Protein 6Q5P (pdb70)

Foldseek 3Di:
DVVVVVVVVVVVVVVVVVVVVVVVVVVVVD/DVVVVVVVVVVVVVVVVVVVVVVVVVVVVD/DVVVVVVVVVVVVVVVVVVVVVVVVVVVVD/DVVVVVVVVVVVVVVVVVVVVVVVVVVVVD/DVVVVVVVVVVVVVVVVVVVVVVVVVVVVD/DVVVVVVVVVVVVVVVVVVVVVVVVVVVVD

Radius of gyration: 16.25 Å; Cα contacts (8 Å, |Δi|>4): 239; chains: 6; bounding box: 36×32×51 Å

Secondary structure (DSSP, 8-state):
-HHHHHHHHHHHHHHHHHHHHHHHHHHHH-/-HHHHHHHHHHHHHHHHHHHHHHHHHHHH-/-HHHHHHHHHHHHHHHHHHHHHHHHHHHH-/-HHHHHHHHHHHHHHHHHHHHHHHHHHHH-/-HHHHHHHHHHHHHHHHHHHHHHHHHHHH-/-HHHHHHHHHHHHHHHHHHHHHHHHHHHH-

Structure (mmCIF, N/CA/C/O backbone):
data_6Q5P
#
_entry.id   6Q5P
#
_cell.length_a   62.763
_cell.length_b   62.763
_cell.length_c   82.616
_cell.angle_alpha   90.00
_cell.angle_beta   90.00
_cell.angle_gamma   120.00
#
_symmetry.space_group_name_H-M   'P 63'
#
loop_
_entity.id
_entity.type
_entity.pdbx_description
1 polymer CC-Hex*-II
2 non-polymer 'PHOSPHATE ION'
3 non-polymer GLYCEROL
4 water water
#
loop_
_atom_site.group_PDB
_atom_site.id
_atom_site.type_symbol
_atom_site.label_atom_id
_atom_site.label_alt_id
_atom_site.label_comp_id
_atom_site.label_asym_id
_atom_site.label_entity_id
_atom_site.label_seq_id
_atom_site.pdbx_PDB_ins_code
_atom_site.Cartn_x
_atom_site.Cartn_y
_atom_site.Cartn_z
_atom_site.occupancy
_atom_site.B_iso_or_equiv
_atom_site.auth_seq_id
_atom_site.auth_comp_id
_atom_site.auth_asym_id
_atom_site.auth_atom_id
_atom_site.pdbx_PDB_model_num
ATOM 1 N N . GLY A 1 2 ? 27.166 -8.790 7.737 1.00 71.97 1 GLY A N 1
ATOM 2 C CA . GLY A 1 2 ? 25.786 -8.763 8.300 1.00 65.07 1 GLY A CA 1
ATOM 3 C C . GLY A 1 2 ? 24.744 -8.716 7.200 1.00 61.61 1 GLY A C 1
ATOM 4 O O . GLY A 1 2 ? 24.912 -9.437 6.180 1.00 53.52 1 GLY A O 1
ATOM 5 N N . GLU A 1 3 ? 23.741 -7.845 7.352 1.00 48.68 2 GLU A N 1
ATOM 6 C CA . GLU A 1 3 ? 22.608 -7.730 6.400 1.00 54.26 2 GLU A CA 1
ATOM 7 C C . GLU A 1 3 ? 23.081 -7.048 5.106 1.00 44.79 2 GLU A C 1
ATOM 8 O O . GLU A 1 3 ? 22.596 -7.434 4.047 1.00 37.92 2 GLU A O 1
ATOM 14 N N . ILE A 1 4 ? 23.986 -6.072 5.176 1.00 39.94 3 ILE A N 1
ATOM 15 C CA . ILE A 1 4 ? 24.515 -5.395 3.961 1.00 40.61 3 ILE A CA 1
ATOM 16 C C . ILE A 1 4 ? 25.320 -6.421 3.153 1.00 33.86 3 ILE A C 1
ATOM 17 O O . ILE A 1 4 ? 25.171 -6.441 1.915 1.00 30.83 3 ILE A O 1
ATOM 22 N N . LYS A 1 5 ? 26.099 -7.272 3.813 1.00 33.59 4 LYS A N 1
ATOM 23 C CA . LYS A 1 5 ? 26.837 -8.359 3.123 1.00 32.43 4 LYS A CA 1
ATOM 24 C C . LYS A 1 5 ? 25.828 -9.287 2.443 1.00 32.12 4 LYS A C 1
ATOM 25 O O . LYS A 1 5 ? 26.048 -9.663 1.258 1.00 27.75 4 LYS A O 1
ATOM 31 N N . ALA A 1 6 ? 24.762 -9.663 3.145 1.00 33.96 5 ALA A N 1
ATOM 32 C CA . ALA A 1 6 ? 23.732 -10.581 2.604 1.00 33.10 5 ALA A CA 1
ATOM 33 C C . ALA A 1 6 ? 23.109 -9.945 1.356 1.00 31.04 5 ALA A C 1
ATOM 34 O O . ALA A 1 6 ? 22.945 -10.643 0.354 1.00 28.37 5 ALA A O 1
ATOM 36 N N . ILE A 1 7 ? 22.813 -8.650 1.403 1.00 29.60 6 ILE A N 1
ATOM 37 C CA . ILE A 1 7 ? 22.218 -7.928 0.250 1.00 28.09 6 ILE A CA 1
ATOM 38 C C . ILE A 1 7 ? 23.235 -7.917 -0.896 1.00 26.11 6 ILE A C 1
ATOM 39 O O . ILE A 1 7 ? 22.843 -8.180 -2.038 1.00 22.93 6 ILE A O 1
ATOM 44 N N . ALA A 1 8 ? 24.500 -7.625 -0.625 1.00 25.22 7 ALA A N 1
ATOM 45 C CA . ALA A 1 8 ? 25.562 -7.618 -1.652 1.00 23.36 7 ALA A CA 1
ATOM 46 C C . ALA A 1 8 ? 25.6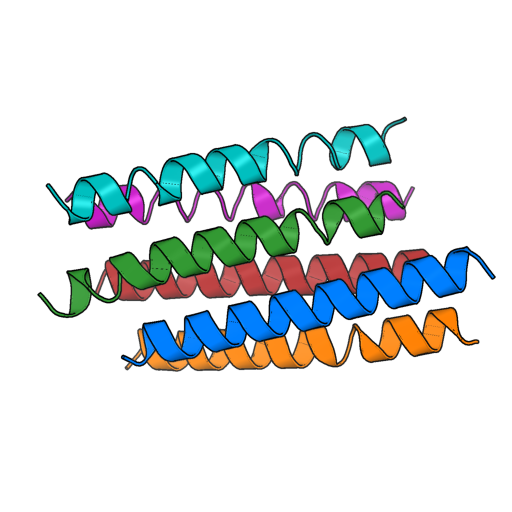34 -8.992 -2.326 1.00 22.07 7 ALA A C 1
ATOM 47 O O . ALA A 1 8 ? 25.742 -9.038 -3.566 1.00 21.62 7 ALA A O 1
ATOM 49 N N . GLN A 1 9 ? 25.554 -10.073 -1.548 1.00 23.06 8 GLN A N 1
ATOM 50 C CA . GLN A 1 9 ? 25.583 -11.453 -2.100 1.00 23.11 8 GLN A CA 1
ATOM 51 C C . GLN A 1 9 ? 24.370 -11.666 -3.017 1.00 23.45 8 GLN A C 1
ATOM 52 O O . GLN A 1 9 ? 24.534 -12.323 -4.061 1.00 21.61 8 GLN A O 1
ATOM 58 N N . GLU A 1 10 ? 23.200 -11.138 -2.647 1.00 23.50 9 GLU A N 1
ATOM 59 C CA . GLU A 1 10 ? 21.974 -11.296 -3.468 1.00 25.97 9 GLU A CA 1
ATOM 60 C C . GLU A 1 10 ? 22.145 -10.502 -4.765 1.00 21.37 9 GLU A C 1
ATOM 61 O O . GLU A 1 10 ? 21.717 -10.983 -5.824 1.00 20.25 9 GLU A O 1
ATOM 67 N N . ILE A 1 11 ? 22.751 -9.315 -4.696 1.00 20.27 10 ILE A N 1
ATOM 68 C CA . ILE A 1 11 ? 22.971 -8.507 -5.927 1.00 19.24 10 ILE A CA 1
ATOM 69 C C . ILE A 1 11 ? 23.954 -9.255 -6.834 1.00 18.99 10 ILE A C 1
ATOM 70 O O . ILE A 1 11 ? 23.741 -9.264 -8.058 1.00 17.84 10 ILE A O 1
ATOM 75 N N . LYS A 1 12 ? 24.980 -9.884 -6.257 1.00 19.54 11 LYS A N 1
ATOM 76 C CA . LYS A 1 12 ? 25.939 -10.696 -7.052 1.00 18.88 11 LYS A CA 1
ATOM 77 C C . LYS A 1 12 ? 25.182 -11.839 -7.732 1.00 18.55 11 LYS A C 1
ATOM 78 O O . LYS A 1 12 ? 25.411 -12.082 -8.923 1.00 17.45 11 LYS A O 1
ATOM 84 N N . ALA A 1 13 ? 24.295 -12.526 -7.017 1.00 19.24 12 ALA A N 1
ATOM 85 C CA . ALA A 1 13 ? 23.497 -13.627 -7.600 1.00 18.48 12 ALA A CA 1
ATOM 86 C C . ALA A 1 13 ? 22.675 -13.091 -8.766 1.00 18.53 12 ALA A C 1
ATOM 87 O O . ALA A 1 13 ? 22.633 -13.743 -9.800 1.00 18.65 12 ALA A O 1
ATOM 89 N N . ILE A 1 14 ? 22.047 -11.941 -8.618 1.00 16.79 13 ILE A N 1
ATOM 90 C CA . ILE A 1 14 ? 21.245 -11.335 -9.721 1.00 15.90 13 ILE A CA 1
ATOM 91 C C . ILE A 1 14 ? 22.179 -11.020 -10.901 1.00 15.99 13 ILE A C 1
ATOM 92 O O . ILE A 1 14 ? 21.826 -11.306 -12.043 1.00 16.02 13 ILE A O 1
ATOM 97 N N . ALA A 1 15 ? 23.356 -10.451 -10.655 1.00 15.34 14 ALA A N 1
ATOM 98 C CA . ALA A 1 15 ? 24.317 -10.182 -11.752 1.00 15.26 14 ALA A CA 1
ATOM 99 C C . ALA A 1 15 ? 24.644 -11.483 -12.505 1.00 13.46 14 ALA A C 1
ATOM 100 O O . ALA A 1 15 ? 24.710 -11.490 -13.745 1.00 14.23 14 ALA A O 1
ATOM 102 N N . LYS A 1 16 ? 24.887 -12.584 -11.776 1.00 14.99 15 LYS A N 1
ATOM 103 C CA . LYS A 1 16 ? 25.186 -13.884 -12.424 1.00 14.33 15 LYS A CA 1
ATOM 104 C C . LYS A 1 16 ? 23.993 -14.340 -13.277 1.00 15.84 15 LYS A C 1
ATOM 105 O O . LYS A 1 16 ? 24.197 -14.926 -14.344 1.00 15.42 15 LYS A O 1
ATOM 111 N N . GLU A 1 17 ? 22.775 -14.106 -12.795 1.00 15.80 16 GLU A N 1
ATOM 112 C CA . GLU A 1 17 ? 21.552 -14.509 -13.535 1.00 14.97 16 GLU A CA 1
ATOM 113 C C . GLU A 1 17 ? 21.447 -13.683 -14.817 1.00 14.63 16 GLU A C 1
ATOM 114 O O . GLU A 1 17 ? 21.079 -14.250 -15.866 1.00 15.94 16 GLU A O 1
ATOM 120 N N . ILE A 1 18 ? 21.796 -12.390 -14.742 1.00 14.28 17 ILE A N 1
ATOM 121 C CA . ILE A 1 18 ? 21.761 -11.529 -15.954 1.00 14.45 17 ILE A CA 1
ATOM 122 C C . ILE A 1 18 ? 22.803 -12.051 -16.934 1.00 12.66 17 ILE A C 1
ATOM 123 O O . ILE A 1 18 ? 22.543 -12.089 -18.117 1.00 14.07 17 ILE A O 1
ATOM 128 N N . LYS A 1 19 ? 23.999 -12.417 -16.458 1.00 12.77 18 LYS A N 1
ATOM 129 C CA . LYS A 1 19 ? 2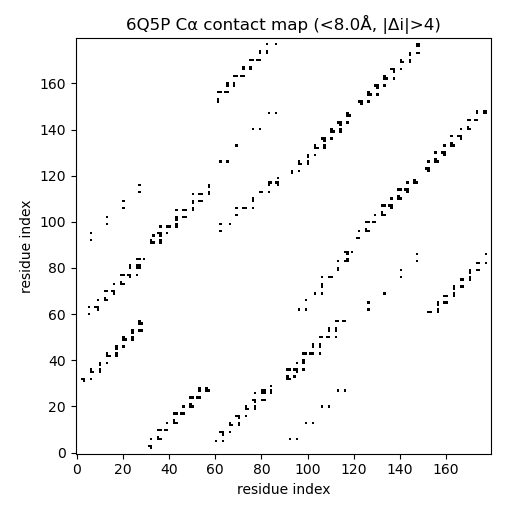5.043 -12.984 -17.327 1.00 13.94 18 LYS A CA 1
ATOM 130 C C . LYS A 1 19 ? 24.503 -14.232 -18.022 1.00 12.68 18 LYS A C 1
ATOM 131 O O . LYS A 1 19 ? 24.752 -14.385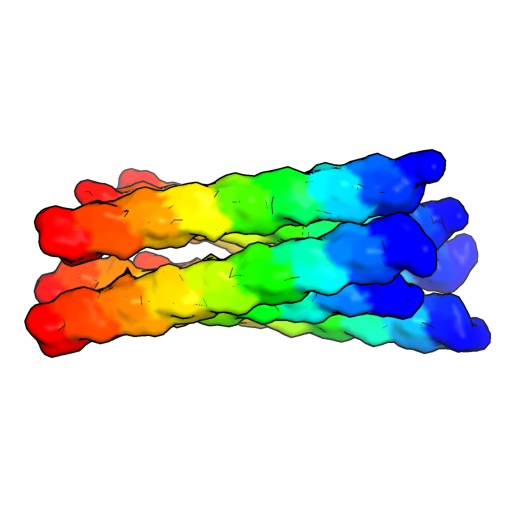 -19.237 1.00 13.51 18 LYS A O 1
ATOM 137 N N . ALA A 1 20 ? 23.830 -15.122 -17.298 1.00 12.91 19 ALA A N 1
ATOM 138 C CA . ALA A 1 20 ? 23.296 -16.351 -17.918 1.00 13.87 19 ALA A CA 1
ATOM 139 C C . ALA A 1 20 ? 22.296 -15.982 -19.030 1.00 13.71 19 ALA A C 1
ATOM 140 O O . ALA A 1 20 ? 22.308 -16.584 -20.115 1.00 14.34 19 ALA A O 1
ATOM 142 N N . ILE A 1 21 ? 21.441 -15.001 -18.767 1.00 12.69 20 ILE A N 1
ATOM 143 C CA . ILE A 1 21 ? 20.470 -14.538 -19.783 1.00 13.08 20 ILE A CA 1
ATOM 144 C C . ILE A 1 21 ? 21.220 -13.964 -20.996 1.00 12.64 20 ILE A C 1
ATOM 145 O O . ILE A 1 21 ? 20.867 -14.256 -22.143 1.00 12.60 20 ILE A O 1
ATOM 150 N N . ALA A 1 22 ? 22.235 -13.137 -20.770 1.00 13.71 21 ALA A N 1
ATOM 151 C CA . ALA A 1 22 ? 23.043 -12.553 -21.865 1.00 12.89 21 ALA A CA 1
ATOM 152 C C . ALA A 1 22 ? 23.654 -13.665 -22.714 1.00 11.67 21 ALA A C 1
ATOM 153 O O . ALA A 1 22 ? 23.680 -13.582 -23.944 1.00 13.64 21 ALA A O 1
ATOM 155 N N . TRP A 1 23 ? 24.137 -14.716 -22.069 1.00 13.64 22 TRP A N 1
ATOM 156 C CA . TRP A 1 23 ? 24.727 -15.873 -22.784 1.00 13.39 22 TRP A CA 1
ATOM 157 C C . TRP A 1 23 ? 23.660 -16.563 -23.631 1.00 12.34 22 TRP A C 1
ATOM 158 O O . TRP A 1 23 ? 23.931 -16.921 -24.792 1.00 14.05 22 TRP A O 1
ATOM 169 N N . GLU A 1 24 ? 22.456 -16.711 -23.104 1.00 12.30 23 GLU A N 1
ATOM 170 C CA . GLU A 1 24 ? 21.311 -17.269 -23.890 1.00 13.98 23 GLU A CA 1
ATOM 171 C C . GLU A 1 24 ? 21.054 -16.380 -25.118 1.00 12.47 23 GLU A C 1
ATOM 172 O O . GLU A 1 24 ? 20.846 -16.907 -26.203 1.00 13.48 23 GLU A O 1
ATOM 178 N N . ILE A 1 25 ? 21.057 -15.052 -24.930 1.00 13.96 24 ILE A N 1
ATOM 179 C CA . ILE A 1 25 ? 20.800 -14.123 -26.051 1.00 13.75 24 ILE A CA 1
ATOM 180 C C . ILE A 1 25 ? 21.872 -14.308 -27.129 1.00 13.84 24 ILE A C 1
ATOM 181 O O . ILE A 1 25 ? 21.548 -14.369 -28.296 1.00 14.74 24 ILE A O 1
ATOM 186 N N . LYS A 1 26 ? 23.145 -14.450 -26.726 1.00 12.22 25 LYS A N 1
ATOM 187 C CA . LYS A 1 26 ? 24.244 -14.668 -27.685 1.00 14.43 25 LYS A CA 1
ATOM 188 C C . LYS A 1 26 ? 23.984 -15.949 -28.502 1.00 13.25 25 LYS A C 1
ATOM 189 O O . LYS A 1 26 ? 24.144 -15.936 -29.739 1.00 15.29 25 LYS A O 1
ATOM 195 N N . ALA A 1 27 ? 23.590 -17.025 -27.821 1.00 13.65 26 ALA A N 1
ATOM 196 C CA . ALA A 1 27 ? 23.340 -18.311 -28.487 1.00 14.12 26 ALA A CA 1
ATOM 197 C C . ALA A 1 27 ? 22.176 -18.156 -29.463 1.00 14.90 26 ALA A C 1
ATOM 198 O O . ALA A 1 27 ? 22.245 -18.687 -30.597 1.00 17.03 26 ALA A O 1
ATOM 200 N N . ILE A 1 28 ? 21.128 -17.443 -29.063 1.00 14.79 27 ILE A N 1
ATOM 201 C CA . ILE A 1 28 ? 19.940 -17.219 -29.930 1.00 17.24 27 ILE A CA 1
ATOM 202 C C . ILE A 1 28 ? 20.387 -16.422 -31.145 1.00 16.59 27 ILE A C 1
ATOM 203 O O . ILE A 1 28 ? 20.000 -16.796 -32.259 1.00 18.97 27 ILE A O 1
ATOM 208 N N . ALA A 1 29 ? 21.166 -15.367 -30.957 1.00 16.67 28 ALA A N 1
ATOM 209 C CA . ALA A 1 29 ? 21.625 -14.477 -32.047 1.00 19.10 28 ALA A CA 1
ATOM 210 C C . ALA A 1 29 ? 22.426 -15.302 -33.057 1.00 19.68 28 ALA A C 1
ATOM 211 O O . ALA A 1 29 ? 22.316 -15.046 -34.274 1.00 23.93 28 ALA A O 1
ATOM 213 N N . GLN A 1 30 ? 23.217 -16.265 -32.576 1.00 19.29 29 GLN A N 1
ATOM 214 C CA . GLN A 1 30 ? 24.137 -17.075 -33.418 1.00 23.90 29 GLN A CA 1
ATOM 215 C C . GLN A 1 30 ? 23.336 -18.103 -34.215 1.00 26.71 29 GLN A C 1
ATOM 216 O O . GLN A 1 30 ? 23.781 -18.443 -35.303 1.00 29.19 29 GLN A O 1
ATOM 222 N N . GLY A 1 31 ? 22.223 -18.606 -33.668 1.00 29.28 30 GLY A N 1
ATOM 223 C CA . GLY A 1 31 ? 21.341 -19.593 -34.330 1.00 34.20 30 GLY A CA 1
ATOM 224 C C . GLY A 1 31 ? 20.451 -18.936 -35.388 1.00 43.20 30 GLY A C 1
ATOM 225 O O . GLY A 1 31 ? 19.932 -19.578 -36.290 1.00 40.43 30 GLY A O 1
ATOM 227 N N . GLY B 1 2 ? 37.308 -4.109 2.315 1.00 52.39 1 GLY B N 1
ATOM 228 C CA . GLY B 1 2 ? 36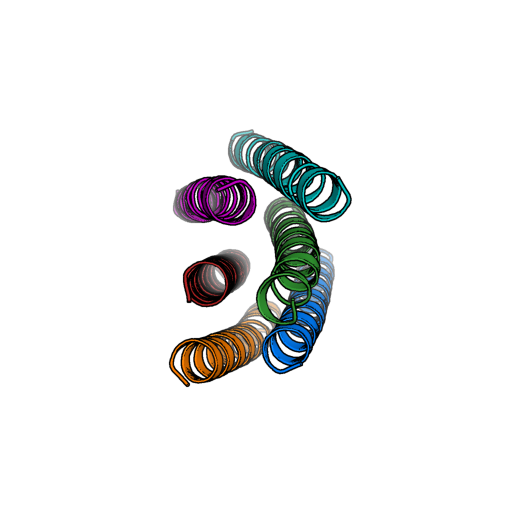.715 -5.277 3.006 1.00 49.67 1 GLY B CA 1
ATOM 229 C C . GLY B 1 2 ? 35.818 -6.095 2.084 1.00 46.60 1 GLY B C 1
ATOM 230 O O . GLY B 1 2 ? 36.054 -6.100 0.858 1.00 39.39 1 GLY B O 1
ATOM 231 N N . GLU B 1 3 ? 34.854 -6.796 2.669 1.00 40.95 2 GLU B N 1
ATOM 232 C CA . GLU B 1 3 ? 34.113 -7.898 1.997 1.00 45.46 2 GLU B CA 1
ATOM 233 C C . GLU B 1 3 ? 33.107 -7.321 0.993 1.00 37.96 2 GLU B C 1
ATOM 234 O O . GLU B 1 3 ? 32.924 -7.935 -0.063 1.00 37.00 2 GLU B O 1
ATOM 240 N N . ILE B 1 4 ? 32.475 -6.190 1.290 1.00 34.91 3 ILE B N 1
ATOM 241 C CA . ILE B 1 4 ? 31.487 -5.581 0.349 1.00 37.28 3 ILE B CA 1
ATOM 242 C C . ILE B 1 4 ? 32.263 -5.082 -0.881 1.00 36.18 3 ILE B C 1
ATOM 243 O O . ILE B 1 4 ? 31.790 -5.265 -2.021 1.00 31.04 3 ILE B O 1
ATOM 248 N N . LYS B 1 5 ? 33.444 -4.505 -0.683 1.00 35.59 4 LYS B N 1
ATOM 249 C CA . LYS B 1 5 ? 34.314 -4.090 -1.816 1.00 34.55 4 LYS B CA 1
ATOM 250 C C . LYS B 1 5 ? 34.694 -5.329 -2.635 1.00 31.32 4 LYS B C 1
ATOM 251 O O . LYS B 1 5 ? 34.660 -5.268 -3.887 1.00 29.42 4 LYS B O 1
ATOM 257 N N . ALA B 1 6 ? 35.062 -6.423 -1.983 1.00 28.70 5 ALA B N 1
ATOM 258 C CA . ALA B 1 6 ? 35.451 -7.677 -2.670 1.00 30.18 5 ALA B CA 1
ATOM 259 C C . ALA B 1 6 ? 34.265 -8.174 -3.504 1.00 26.32 5 ALA B C 1
ATOM 260 O O . ALA B 1 6 ? 34.465 -8.596 -4.641 1.00 25.17 5 ALA B O 1
ATOM 262 N N . ILE B 1 7 ? 33.054 -8.110 -2.972 1.00 28.54 6 ILE B N 1
ATOM 263 C CA . ILE B 1 7 ? 31.844 -8.531 -3.731 1.00 25.85 6 ILE B CA 1
ATOM 264 C C . ILE B 1 7 ? 31.635 -7.589 -4.911 1.00 24.30 6 ILE B C 1
ATOM 265 O O . ILE B 1 7 ? 31.344 -8.066 -6.030 1.00 22.10 6 ILE B O 1
ATOM 270 N N . ALA B 1 8 ? 31.786 -6.281 -4.718 1.00 24.21 7 ALA B N 1
ATOM 271 C CA . ALA B 1 8 ? 31.674 -5.294 -5.821 1.00 24.82 7 ALA B CA 1
ATOM 272 C C . ALA B 1 8 ? 32.695 -5.643 -6.912 1.00 21.56 7 ALA B C 1
ATOM 273 O O . ALA B 1 8 ? 32.353 -5.557 -8.075 1.00 22.66 7 ALA B O 1
ATOM 275 N N . GLN B 1 9 ? 33.910 -6.033 -6.563 1.00 22.41 8 GLN B N 1
ATOM 276 C CA . GLN B 1 9 ? 34.949 -6.414 -7.547 1.00 21.98 8 GLN B CA 1
ATOM 277 C C . GLN B 1 9 ? 34.527 -7.684 -8.298 1.00 20.77 8 GLN B C 1
ATOM 278 O O . GLN B 1 9 ? 34.790 -7.773 -9.523 1.00 20.82 8 GLN B O 1
ATOM 284 N N . GLU B 1 10 ? 33.857 -8.618 -7.627 1.00 21.78 9 GLU B N 1
ATOM 285 C CA . GLU B 1 10 ? 33.351 -9.840 -8.322 1.00 20.56 9 GLU B CA 1
ATOM 286 C C . GLU B 1 10 ? 32.259 -9.420 -9.330 1.00 18.47 9 GLU B C 1
ATOM 287 O O . GLU B 1 10 ? 32.218 -9.954 -10.474 1.00 18.56 9 GLU B O 1
ATOM 293 N N . ILE B 1 11 ? 31.397 -8.488 -8.921 1.00 20.03 10 ILE B N 1
ATOM 294 C CA . ILE B 1 11 ? 30.328 -8.003 -9.831 1.00 19.48 10 ILE B CA 1
ATOM 295 C C . ILE B 1 11 ? 30.961 -7.264 -11.015 1.00 19.15 10 ILE B C 1
ATOM 296 O O . ILE B 1 11 ? 30.480 -7.384 -12.104 1.00 18.20 10 ILE B O 1
ATOM 301 N N A LYS B 1 12 ? 32.025 -6.505 -10.800 0.50 20.11 11 LYS B N 1
ATOM 302 N N B LYS B 1 12 ? 32.027 -6.503 -10.799 0.50 19.35 11 LYS B N 1
ATOM 303 C CA A LYS B 1 12 ? 32.779 -5.836 -11.895 0.50 18.76 11 LYS B CA 1
ATOM 304 C CA B LYS B 1 12 ? 32.788 -5.833 -11.892 0.50 17.69 11 LYS B CA 1
ATOM 305 C C A LYS B 1 12 ? 33.287 -6.893 -12.883 0.50 17.37 11 LYS B C 1
ATOM 306 C C B LYS B 1 12 ? 33.289 -6.892 -12.883 0.50 16.79 11 LYS B C 1
ATOM 307 O O A LYS B 1 12 ? 33.128 -6.683 -14.087 0.50 19.33 11 LYS B O 1
ATOM 308 O O B LYS B 1 12 ? 33.133 -6.677 -14.087 0.50 18.51 11 LYS B O 1
ATOM 319 N N . ALA B 1 13 ? 33.862 -7.990 -12.408 1.00 18.06 12 ALA B N 1
ATOM 320 C CA . ALA B 1 13 ? 34.338 -9.062 -13.306 1.00 17.53 12 ALA B CA 1
ATOM 321 C C . ALA B 1 13 ? 33.149 -9.627 -14.113 1.00 16.67 12 ALA B C 1
ATOM 322 O O . ALA B 1 13 ? 33.271 -9.870 -15.331 1.00 16.92 12 ALA B O 1
ATOM 324 N N . ILE B 1 14 ? 32.025 -9.842 -13.459 1.00 16.76 13 ILE B N 1
ATOM 325 C CA . ILE B 1 14 ? 30.802 -10.342 -14.153 1.00 16.54 13 ILE B CA 1
ATOM 326 C C . ILE B 1 14 ? 30.362 -9.309 -15.211 1.00 17.09 13 ILE B C 1
ATOM 327 O O . ILE B 1 14 ? 30.027 -9.682 -16.344 1.00 16.14 13 ILE B O 1
ATOM 332 N N . ALA B 1 15 ? 30.343 -8.018 -14.860 1.00 16.77 14 ALA B N 1
ATOM 333 C CA . ALA B 1 15 ? 29.985 -6.965 -15.826 1.00 17.36 14 ALA B CA 1
ATOM 334 C C . ALA B 1 15 ? 30.919 -7.012 -17.028 1.00 17.00 14 ALA B C 1
ATOM 335 O O . ALA B 1 15 ? 30.461 -6.820 -18.146 1.00 17.83 14 ALA B O 1
ATOM 337 N N . LYS B 1 16 ? 32.218 -7.237 -16.836 1.00 15.91 15 LYS B N 1
ATOM 338 C CA . LYS B 1 16 ? 33.181 -7.341 -17.955 1.00 16.86 15 LYS B CA 1
ATOM 339 C C . LYS B 1 16 ? 32.809 -8.520 -18.848 1.00 16.75 15 LYS B C 1
ATOM 340 O O . LYS B 1 16 ? 32.944 -8.398 -20.061 1.00 17.57 15 LYS B O 1
ATOM 346 N N . GLU B 1 17 ? 32.387 -9.634 -18.271 1.00 16.35 16 GLU B N 1
ATOM 347 C CA . GLU B 1 17 ? 32.002 -10.817 -19.087 1.00 17.32 16 GLU B CA 1
ATOM 348 C C . GLU B 1 17 ? 30.711 -10.499 -19.849 1.00 14.94 16 GLU B C 1
ATOM 349 O O . GLU B 1 17 ? 30.596 -10.917 -21.006 1.00 15.08 16 GLU B O 1
ATOM 355 N N . ILE B 1 18 ? 29.795 -9.754 -19.262 1.00 15.38 17 ILE B N 1
ATOM 356 C CA . ILE B 1 18 ? 28.546 -9.375 -19.984 1.00 16.88 17 ILE B CA 1
ATOM 357 C C . ILE B 1 18 ? 28.919 -8.450 -21.148 1.00 16.67 17 ILE B C 1
ATOM 358 O O . ILE B 1 18 ? 28.389 -8.571 -22.255 1.00 16.60 17 ILE B O 1
ATOM 363 N N . LYS B 1 19 ? 29.854 -7.524 -20.930 1.00 16.34 18 LYS B N 1
ATOM 364 C CA . LYS B 1 19 ? 30.380 -6.672 -22.015 1.00 15.91 18 LYS B CA 1
ATOM 365 C C . LYS B 1 19 ? 30.993 -7.532 -23.119 1.00 14.88 18 LYS B C 1
ATOM 366 O O . LYS B 1 19 ? 30.757 -7.262 -24.281 1.00 16.61 18 LYS B O 1
ATOM 372 N N . ALA B 1 20 ? 31.787 -8.527 -22.771 1.00 17.22 19 ALA B N 1
ATOM 373 C CA . ALA B 1 20 ? 32.419 -9.427 -23.759 1.00 17.20 19 ALA B CA 1
ATOM 374 C C . ALA B 1 20 ? 31.319 -10.141 -24.548 1.00 14.71 19 ALA B C 1
ATOM 375 O O . ALA B 1 20 ? 31.462 -10.269 -25.746 1.00 16.75 19 ALA B O 1
ATOM 377 N N . ILE B 1 21 ? 30.255 -10.584 -23.901 1.00 15.82 20 ILE B N 1
ATOM 378 C CA . ILE B 1 21 ? 29.124 -11.237 -24.610 1.00 16.20 20 ILE B CA 1
ATOM 379 C C . ILE B 1 21 ? 28.491 -10.228 -25.565 1.00 15.73 20 ILE B C 1
ATOM 380 O O . ILE B 1 21 ? 28.216 -10.578 -26.719 1.00 16.91 20 ILE B O 1
ATOM 385 N N . ALA B 1 22 ? 28.261 -8.990 -25.131 1.00 16.86 21 ALA B N 1
ATOM 386 C CA . ALA B 1 22 ? 27.714 -7.945 -26.013 1.00 16.71 21 ALA B CA 1
ATOM 387 C C . ALA B 1 22 ? 28.618 -7.735 -27.237 1.00 17.33 21 ALA B C 1
ATOM 388 O O . ALA B 1 22 ? 28.145 -7.607 -28.327 1.00 18.20 21 ALA B O 1
ATOM 390 N N . TRP B 1 23 ? 29.924 -7.737 -27.040 1.00 17.18 22 TRP B N 1
ATOM 391 C CA . TRP B 1 23 ? 30.912 -7.601 -28.133 1.00 18.83 22 TRP B CA 1
ATOM 392 C C . TRP B 1 23 ? 30.801 -8.797 -29.083 1.00 17.03 22 TRP B C 1
ATOM 393 O O . TRP B 1 23 ? 30.885 -8.619 -30.296 1.00 20.01 22 TRP B O 1
ATOM 404 N N . GLU B 1 24 ? 30.595 -10.005 -28.566 1.00 18.18 23 GLU B N 1
ATOM 405 C CA . GLU B 1 24 ? 30.413 -11.208 -29.424 1.00 19.43 23 GLU B CA 1
ATOM 406 C C . GLU B 1 24 ? 29.123 -11.045 -30.233 1.00 18.31 23 GLU B C 1
ATOM 407 O O . GLU B 1 24 ? 29.101 -11.382 -31.418 1.00 19.71 23 GLU B O 1
ATOM 413 N N . ILE B 1 25 ? 28.059 -10.536 -29.619 1.00 19.19 24 ILE B N 1
ATOM 414 C CA . ILE B 1 25 ? 26.780 -10.346 -30.335 1.00 19.49 24 ILE B CA 1
ATOM 415 C C . ILE B 1 25 ? 26.981 -9.287 -31.422 1.00 18.87 24 ILE B C 1
ATOM 416 O O . ILE B 1 25 ? 26.456 -9.419 -32.505 1.00 20.18 24 ILE B O 1
ATOM 421 N N . LYS B 1 26 ? 27.743 -8.232 -31.161 1.00 20.44 25 LYS B N 1
ATOM 422 C CA . LYS B 1 26 ? 28.079 -7.213 -32.191 1.00 21.00 25 LYS B CA 1
ATOM 423 C C . LYS B 1 26 ? 28.798 -7.883 -33.362 1.00 22.51 25 LYS B C 1
ATOM 424 O O . LYS B 1 26 ? 28.450 -7.599 -34.514 1.00 22.27 25 LYS B O 1
ATOM 430 N N . ALA B 1 27 ? 29.741 -8.773 -33.095 1.00 21.40 26 ALA B N 1
ATOM 431 C CA . ALA B 1 27 ? 30.467 -9.488 -34.172 1.00 24.01 26 ALA B CA 1
ATOM 432 C C . ALA B 1 27 ? 29.473 -10.333 -34.970 1.00 21.98 26 ALA B C 1
ATOM 433 O O . ALA B 1 27 ? 29.551 -10.360 -36.196 1.00 25.19 26 ALA B O 1
ATOM 435 N N . ILE B 1 28 ? 28.544 -11.003 -34.293 1.00 22.65 27 ILE B N 1
ATOM 436 C CA . ILE B 1 28 ? 27.511 -11.836 -34.972 1.00 23.16 27 ILE B CA 1
ATOM 437 C C . ILE B 1 28 ? 26.657 -10.938 -35.868 1.00 26.62 27 ILE B C 1
ATOM 438 O O . ILE B 1 28 ? 26.441 -11.286 -37.039 1.00 29.61 27 ILE B O 1
ATOM 443 N N . ALA B 1 29 ? 26.197 -9.798 -35.346 1.00 24.42 28 ALA B N 1
ATOM 444 C CA . ALA B 1 29 ? 25.340 -8.852 -36.090 1.00 28.75 28 ALA B CA 1
ATOM 445 C C . ALA B 1 29 ? 26.078 -8.351 -37.339 1.00 31.18 28 ALA B C 1
ATOM 446 O O . ALA B 1 29 ? 25.453 -8.176 -38.393 1.00 33.06 28 ALA B O 1
ATOM 448 N N . GLN B 1 30 ? 27.380 -8.126 -37.224 1.00 35.37 29 GLN B N 1
ATOM 449 C CA . GLN B 1 30 ? 28.218 -7.529 -38.301 1.00 36.44 29 GLN B CA 1
ATOM 450 C C . GLN B 1 30 ? 28.494 -8.581 -39.379 1.00 40.21 29 GLN B C 1
ATOM 451 O O . GLN B 1 30 ? 28.643 -8.182 -40.532 1.00 54.77 29 GLN B O 1
ATOM 457 N N . GLY B 1 31 ? 28.564 -9.863 -39.015 1.00 44.03 30 GLY B N 1
ATOM 458 C CA . GLY B 1 31 ? 28.835 -10.975 -39.950 1.00 52.11 30 GLY B CA 1
ATOM 459 C C . GLY B 1 31 ? 27.578 -11.435 -40.663 1.00 54.64 30 GLY B C 1
ATOM 460 O O . GLY B 1 31 ? 27.669 -12.253 -41.578 1.00 59.49 30 GLY B O 1
ATOM 465 N N . GLY C 1 2 ? 19.009 -2.393 -0.534 1.00 26.58 1 GLY C N 1
ATOM 466 C CA . GLY C 1 2 ? 17.739 -3.024 -0.949 1.00 24.94 1 GLY C CA 1
ATOM 467 C C . GLY C 1 2 ? 17.158 -2.423 -2.212 1.00 24.42 1 GLY C C 1
ATOM 468 O O . GLY C 1 2 ? 16.608 -3.195 -3.044 1.00 24.32 1 GLY C O 1
ATOM 469 N N . GLU C 1 3 ? 17.296 -1.117 -2.447 1.00 22.87 2 GLU C N 1
ATOM 470 C CA . GLU C 1 3 ? 16.769 -0.490 -3.691 1.00 24.54 2 GLU C CA 1
ATOM 471 C C . GLU C 1 3 ? 17.722 -0.774 -4.851 1.00 20.87 2 GLU C C 1
ATOM 472 O O . GLU C 1 3 ? 17.251 -0.924 -5.985 1.00 19.74 2 GLU C O 1
ATOM 478 N N . ILE C 1 4 ? 19.019 -0.903 -4.617 1.00 19.42 3 ILE C N 1
ATOM 479 C CA . ILE C 1 4 ? 19.983 -1.318 -5.677 1.00 21.10 3 ILE C CA 1
ATOM 480 C C . ILE C 1 4 ? 19.667 -2.761 -6.075 1.00 18.85 3 ILE C C 1
ATOM 481 O O . ILE C 1 4 ? 19.681 -3.047 -7.300 1.00 18.44 3 ILE C O 1
ATOM 486 N N . LYS C 1 5 ? 19.320 -3.624 -5.121 1.00 20.94 4 LYS C N 1
ATOM 487 C CA . LYS C 1 5 ? 18.880 -5.004 -5.439 1.00 19.64 4 LYS C CA 1
ATOM 488 C C . LYS C 1 5 ? 17.620 -4.937 -6.314 1.00 17.64 4 LYS C C 1
ATOM 489 O O . LYS C 1 5 ? 17.541 -5.668 -7.323 1.00 17.81 4 LYS C O 1
ATOM 495 N N . ALA C 1 6 ? 16.647 -4.102 -5.944 1.00 18.13 5 ALA C N 1
ATOM 496 C CA . ALA C 1 6 ? 15.377 -3.970 -6.683 1.00 18.10 5 ALA C CA 1
ATOM 497 C C . ALA C 1 6 ? 15.685 -3.518 -8.120 1.00 18.72 5 ALA C C 1
ATOM 498 O O . ALA C 1 6 ? 15.105 -4.049 -9.068 1.00 18.69 5 ALA C O 1
ATOM 500 N N . ILE C 1 7 ? 16.601 -2.576 -8.285 1.00 18.13 6 ILE C N 1
ATOM 501 C CA . ILE C 1 7 ? 16.973 -2.071 -9.635 1.00 16.29 6 ILE C CA 1
ATOM 502 C C . ILE C 1 7 ? 17.649 -3.206 -10.408 1.00 15.98 6 ILE C C 1
ATOM 503 O O . ILE C 1 7 ? 17.336 -3.397 -11.607 1.00 15.99 6 ILE C O 1
ATOM 508 N N . ALA C 1 8 ? 18.558 -3.945 -9.791 1.00 16.43 7 ALA C N 1
ATOM 509 C CA . ALA C 1 8 ? 19.219 -5.099 -10.425 1.00 16.33 7 ALA C CA 1
ATOM 510 C C . ALA C 1 8 ? 18.179 -6.103 -10.903 1.00 16.19 7 ALA C C 1
ATOM 511 O O . ALA C 1 8 ? 18.325 -6.633 -12.028 1.00 14.61 7 ALA C O 1
ATOM 513 N N A GLN C 1 9 ? 17.153 -6.372 -10.097 0.50 16.44 8 GLN C N 1
ATOM 514 N N B GLN C 1 9 ? 17.153 -6.371 -10.098 0.50 15.91 8 GLN C N 1
ATOM 515 C CA A GLN C 1 9 ? 16.059 -7.305 -10.480 0.50 17.28 8 GLN C CA 1
ATOM 516 C CA B GLN C 1 9 ? 16.054 -7.299 -10.477 0.50 16.49 8 GLN C CA 1
ATOM 517 C C A GLN C 1 9 ? 15.339 -6.763 -11.723 0.50 16.12 8 GLN C C 1
ATOM 518 C C B GLN C 1 9 ? 15.339 -6.764 -11.721 0.50 15.66 8 GLN C C 1
ATOM 519 O O A GLN C 1 9 ? 14.949 -7.570 -12.576 0.50 15.93 8 GLN C O 1
ATOM 520 O O B GLN C 1 9 ? 14.940 -7.582 -12.572 0.50 15.49 8 GLN C O 1
ATOM 531 N N . GLU C 1 10 ? 15.148 -5.452 -11.833 1.00 15.13 9 GLU C N 1
ATOM 532 C CA . GLU C 1 10 ? 14.474 -4.862 -13.019 1.00 14.95 9 GLU C CA 1
ATOM 533 C C . GLU C 1 10 ? 15.400 -4.962 -14.220 1.00 15.91 9 GLU C C 1
ATOM 534 O O . GLU C 1 10 ? 14.911 -5.200 -15.316 1.00 14.93 9 GLU C O 1
ATOM 540 N N . ILE C 1 11 ? 16.706 -4.831 -14.053 1.00 13.85 10 ILE C N 1
ATOM 541 C CA . ILE C 1 11 ? 17.649 -5.017 -15.197 1.00 14.21 10 ILE C CA 1
ATOM 542 C C . ILE C 1 11 ? 17.580 -6.483 -15.642 1.00 12.74 10 ILE C C 1
ATOM 543 O O . ILE C 1 11 ? 17.580 -6.730 -16.889 1.00 14.15 10 ILE C O 1
ATOM 548 N N . LYS C 1 12 ? 17.496 -7.425 -14.707 1.00 14.44 11 LYS C N 1
ATOM 549 C CA . LYS C 1 12 ? 17.330 -8.859 -15.061 1.00 13.81 11 LYS C CA 1
ATOM 550 C C . LYS C 1 12 ? 16.025 -9.035 -15.867 1.00 14.66 11 LYS C C 1
ATOM 551 O O . LYS C 1 12 ? 16.010 -9.728 -16.897 1.00 13.59 11 LYS C O 1
ATOM 557 N N . ALA C 1 13 ? 14.928 -8.433 -15.404 1.00 13.39 12 ALA C N 1
ATOM 558 C CA . ALA C 1 13 ? 13.623 -8.535 -16.098 1.00 13.73 12 ALA C CA 1
ATOM 559 C C . ALA C 1 13 ? 13.760 -7.985 -17.517 1.00 13.91 12 ALA C C 1
ATOM 560 O O . ALA C 1 13 ? 13.225 -8.598 -18.485 1.00 14.80 12 ALA C O 1
ATOM 562 N N . ILE C 1 14 ? 14.429 -6.855 -17.676 1.00 13.94 13 ILE C N 1
ATOM 563 C CA . ILE C 1 14 ? 14.642 -6.251 -19.017 1.00 13.38 13 ILE C CA 1
ATOM 564 C C . ILE C 1 14 ? 15.474 -7.209 -19.864 1.00 12.75 13 ILE C C 1
ATOM 565 O O . ILE C 1 14 ? 15.127 -7.412 -21.044 1.00 12.93 13 ILE C O 1
ATOM 570 N N . ALA C 1 15 ? 16.544 -7.775 -19.320 1.00 12.86 14 ALA C N 1
ATOM 571 C CA . ALA C 1 15 ? 17.373 -8.746 -20.083 1.00 12.53 14 ALA C CA 1
ATOM 572 C C . ALA C 1 15 ? 16.496 -9.905 -20.556 1.00 12.44 14 ALA C C 1
ATOM 573 O O . ALA C 1 15 ? 16.672 -10.344 -21.711 1.00 13.04 14 ALA C O 1
ATOM 575 N N . LYS C 1 16 ? 15.577 -10.412 -19.733 1.00 13.45 15 LYS C N 1
ATOM 576 C CA . LYS C 1 16 ? 14.690 -11.507 -20.157 1.00 13.69 15 LYS C CA 1
ATOM 577 C C . LYS C 1 16 ? 13.822 -11.062 -21.341 1.00 13.44 15 LYS C C 1
ATOM 578 O O . LYS C 1 16 ? 13.542 -11.863 -22.234 1.00 13.38 15 LYS C O 1
ATOM 584 N N . GLU C 1 17 ? 13.369 -9.809 -21.341 1.00 11.45 16 GLU C N 1
ATOM 585 C CA . GLU C 1 17 ? 12.529 -9.313 -22.456 1.00 13.48 16 GLU C CA 1
ATOM 586 C C . GLU C 1 17 ? 13.385 -9.160 -23.708 1.00 12.91 16 GLU C C 1
ATOM 587 O O . GLU C 1 17 ? 12.901 -9.430 -24.800 1.00 14.22 16 GLU C O 1
ATOM 593 N N . ILE C 1 18 ? 14.642 -8.760 -23.584 1.00 12.48 17 ILE C N 1
ATOM 594 C CA . ILE C 1 18 ? 15.551 -8.675 -24.764 1.00 12.78 17 ILE C CA 1
ATOM 595 C C . ILE C 1 18 ? 15.764 -10.088 -25.291 1.00 12.34 17 ILE C C 1
ATOM 596 O O . ILE C 1 18 ? 15.775 -10.258 -26.517 1.00 13.47 17 ILE C O 1
ATOM 601 N N . LYS C 1 19 ? 15.908 -11.079 -24.444 1.00 12.86 18 LYS C N 1
ATOM 602 C CA . LYS C 1 19 ? 15.986 -12.506 -24.875 1.00 12.96 18 LYS C CA 1
ATOM 603 C C . LYS C 1 19 ? 14.724 -12.873 -25.653 1.00 13.11 18 LYS C C 1
ATOM 604 O O . LYS C 1 19 ? 14.839 -13.502 -26.726 1.00 13.86 18 LYS C O 1
ATOM 610 N N . ALA C 1 20 ? 13.543 -12.525 -25.142 1.00 13.57 19 ALA C N 1
ATOM 611 C CA . ALA C 1 20 ? 12.272 -12.854 -25.835 1.00 14.40 19 ALA C CA 1
ATOM 612 C C . ALA C 1 20 ? 12.280 -12.185 -27.219 1.00 13.86 19 ALA C C 1
ATOM 613 O O . ALA C 1 20 ? 11.874 -12.813 -28.219 1.00 14.63 19 ALA C O 1
ATOM 615 N N . ILE C 1 21 ? 12.729 -10.941 -27.303 1.00 13.21 20 ILE C N 1
ATOM 616 C CA . ILE C 1 21 ? 12.781 -10.206 -28.594 1.00 13.18 20 ILE C CA 1
ATOM 617 C C . ILE C 1 21 ? 13.776 -10.915 -29.521 1.00 13.16 20 ILE C C 1
ATOM 618 O O . ILE C 1 21 ? 13.454 -11.133 -30.693 1.00 14.16 20 ILE C O 1
ATOM 623 N N . ALA C 1 22 ? 14.949 -11.267 -29.015 1.00 13.25 21 ALA C N 1
ATOM 624 C CA . ALA C 1 22 ? 16.007 -11.933 -29.806 1.00 13.49 21 ALA C CA 1
ATOM 625 C C . ALA C 1 22 ? 15.445 -13.221 -30.353 1.00 15.37 21 ALA C C 1
ATOM 626 O O . ALA C 1 22 ? 15.749 -13.511 -31.530 1.00 15.00 21 ALA C O 1
ATOM 628 N N . TRP C 1 23 ? 14.639 -13.980 -29.595 1.00 14.31 22 TRP C N 1
ATOM 629 C CA . TRP C 1 23 ? 14.043 -15.236 -30.097 1.00 15.89 22 TRP C CA 1
ATOM 630 C C . TRP C 1 23 ? 13.212 -14.967 -31.386 1.00 15.63 22 TRP C C 1
ATOM 631 O O . TRP C 1 23 ? 13.381 -15.643 -32.464 1.00 17.55 22 TRP C O 1
ATOM 642 N N . GLU C 1 24 ? 12.387 -13.917 -31.318 1.00 14.94 23 GLU C N 1
ATOM 643 C CA . GLU C 1 24 ? 11.512 -13.563 -32.448 1.00 15.79 23 GLU C CA 1
ATOM 644 C C . GLU C 1 24 ? 12.362 -13.066 -33.616 1.00 17.39 23 GLU C C 1
ATOM 645 O O . GLU C 1 24 ? 12.071 -13.394 -34.766 1.00 18.39 23 GLU C O 1
ATOM 651 N N . ILE C 1 25 ? 13.375 -12.272 -33.330 1.00 16.08 24 ILE C N 1
ATOM 652 C CA . ILE C 1 25 ? 14.243 -11.703 -34.390 1.00 18.19 24 ILE C CA 1
ATOM 653 C C . ILE C 1 25 ? 14.987 -12.834 -35.072 1.00 19.41 24 ILE C C 1
ATOM 654 O O . ILE C 1 25 ? 15.085 -12.788 -36.311 1.00 20.06 24 ILE C O 1
ATOM 659 N N A LYS C 1 26 ? 15.436 -13.844 -34.332 0.50 16.60 25 LYS C N 1
ATOM 660 N N B LYS C 1 26 ? 15.440 -13.837 -34.325 0.50 18.56 25 LYS C N 1
ATOM 661 C CA A LYS C 1 26 ? 16.112 -15.023 -34.926 0.50 18.09 25 LYS C CA 1
ATOM 662 C CA B LYS C 1 26 ? 16.107 -15.032 -34.903 0.50 21.81 25 LYS C CA 1
ATOM 663 C C A LYS C 1 26 ? 15.150 -15.688 -35.909 0.50 18.00 25 LYS C C 1
ATOM 664 C C B LYS C 1 26 ? 15.150 -15.683 -35.906 0.50 20.08 25 LYS C C 1
ATOM 665 O O A LYS C 1 26 ? 15.575 -16.005 -37.050 0.50 20.38 25 LYS C O 1
ATOM 666 O O B LYS C 1 26 ? 15.574 -15.997 -37.052 0.50 24.15 25 LYS C O 1
ATOM 677 N N . ALA C 1 27 ? 13.900 -15.882 -35.503 1.00 18.15 26 ALA C N 1
ATOM 678 C CA . ALA C 1 27 ? 12.908 -16.578 -36.343 1.00 19.54 26 ALA C CA 1
ATOM 679 C C . ALA C 1 27 ? 12.673 -15.748 -37.605 1.00 22.52 26 ALA C C 1
ATOM 680 O O . ALA C 1 27 ? 12.562 -16.310 -38.703 1.00 24.39 26 ALA C O 1
ATOM 682 N N . ILE C 1 28 ? 12.591 -14.432 -37.470 1.00 20.91 27 ILE C N 1
ATOM 683 C CA . ILE C 1 28 ? 12.338 -13.530 -38.628 1.00 23.92 27 ILE C CA 1
ATOM 684 C C . ILE C 1 28 ? 13.534 -13.617 -39.573 1.00 26.78 27 ILE C C 1
ATOM 685 O O . ILE C 1 28 ? 13.312 -13.759 -40.786 1.00 29.38 27 ILE C O 1
ATOM 690 N N . ALA C 1 29 ? 14.752 -13.564 -39.043 1.00 25.32 28 ALA C N 1
ATOM 691 C CA . ALA C 1 29 ? 15.984 -13.641 -39.872 1.00 26.28 28 ALA C CA 1
ATOM 692 C C . ALA C 1 29 ? 16.026 -14.975 -40.622 1.00 29.43 28 ALA C C 1
ATOM 693 O O . ALA C 1 29 ? 16.525 -15.012 -41.757 1.00 36.31 28 ALA C O 1
ATOM 695 N N . GLN C 1 30 ? 15.539 -16.051 -40.013 1.00 28.16 29 GLN C N 1
ATOM 696 C CA . GLN C 1 30 ? 15.592 -17.428 -40.579 1.00 30.76 29 GLN C CA 1
ATOM 697 C C . GLN C 1 30 ? 14.548 -17.566 -41.695 1.00 35.56 29 GLN C C 1
ATOM 698 O O . GLN C 1 30 ? 14.791 -18.361 -42.595 1.00 40.75 29 GLN C O 1
ATOM 704 N N . GLY C 1 31 ? 13.434 -16.841 -41.627 1.00 28.42 30 GLY C N 1
ATOM 705 C CA . GLY C 1 31 ? 12.433 -16.801 -42.718 1.00 34.45 30 GLY C CA 1
ATOM 706 C C . GLY C 1 31 ? 11.043 -16.550 -42.218 1.00 32.27 30 GLY C C 1
ATOM 707 O O . GLY C 1 31 ? 10.787 -16.408 -41.030 1.00 31.33 30 GLY C O 1
ATOM 712 N N . GLY D 1 2 ? 30.019 3.385 0.573 1.00 60.03 1 GLY D N 1
ATOM 713 C CA . GLY D 1 2 ? 31.057 3.397 -0.510 1.00 59.65 1 GLY D CA 1
ATOM 714 C C . GLY D 1 2 ? 31.064 2.107 -1.307 1.00 48.78 1 GLY D C 1
ATOM 715 O O . GLY D 1 2 ? 31.124 2.159 -2.552 1.00 37.42 1 GLY D O 1
ATOM 716 N N . GLU D 1 3 ? 30.903 0.964 -0.647 1.00 48.70 2 GLU D N 1
ATOM 717 C CA . GLU D 1 3 ? 30.885 -0.361 -1.325 1.00 51.98 2 GLU D CA 1
ATOM 718 C C . GLU D 1 3 ? 29.520 -0.563 -1.996 1.00 35.96 2 GLU D C 1
ATOM 719 O O . GLU D 1 3 ? 29.477 -1.163 -3.088 1.00 38.37 2 GLU D O 1
ATOM 725 N N . ILE D 1 4 ? 28.427 -0.049 -1.403 1.00 36.56 3 ILE D N 1
ATOM 726 C CA . ILE D 1 4 ? 27.089 -0.123 -2.061 1.00 35.01 3 ILE D CA 1
ATOM 727 C C . ILE D 1 4 ? 27.129 0.746 -3.319 1.00 28.81 3 ILE D C 1
ATOM 728 O O . ILE D 1 4 ? 26.590 0.329 -4.335 1.00 27.17 3 ILE D O 1
ATOM 733 N N . LYS D 1 5 ? 27.774 1.906 -3.275 1.00 27.04 4 LYS D N 1
ATOM 734 C CA . LYS D 1 5 ? 27.946 2.761 -4.480 1.00 25.58 4 LYS D CA 1
ATOM 735 C C . LYS D 1 5 ? 28.735 1.979 -5.541 1.00 23.78 4 LYS D C 1
ATOM 736 O O . LYS D 1 5 ? 28.344 2.009 -6.716 1.00 23.47 4 LYS D O 1
ATOM 742 N N . ALA D 1 6 ? 29.802 1.295 -5.153 1.00 24.59 5 ALA D N 1
ATOM 743 C CA . ALA D 1 6 ? 30.642 0.522 -6.097 1.00 23.48 5 ALA D CA 1
ATOM 744 C C . ALA D 1 6 ? 29.777 -0.563 -6.762 1.00 22.20 5 ALA D C 1
ATOM 745 O O . ALA D 1 6 ? 29.849 -0.736 -8.023 1.00 24.42 5 ALA D O 1
ATOM 747 N N . ILE D 1 7 ? 28.939 -1.233 -5.971 1.00 23.69 6 ILE D N 1
ATOM 748 C CA . ILE D 1 7 ? 28.010 -2.263 -6.522 1.00 21.83 6 ILE D CA 1
ATOM 749 C C . ILE D 1 7 ? 27.013 -1.606 -7.492 1.00 20.57 6 ILE D C 1
ATOM 750 O O . ILE D 1 7 ? 26.777 -2.136 -8.590 1.00 20.23 6 ILE D O 1
ATOM 755 N N . ALA D 1 8 ? 26.434 -0.467 -7.107 1.00 20.14 7 ALA D N 1
ATOM 756 C CA . ALA D 1 8 ? 25.473 0.274 -7.945 1.00 20.15 7 ALA D CA 1
ATOM 757 C C . ALA D 1 8 ? 26.134 0.636 -9.275 1.00 18.90 7 ALA D C 1
ATOM 758 O O . ALA D 1 8 ? 25.469 0.528 -10.321 1.00 19.75 7 ALA D O 1
ATOM 760 N N . GLN D 1 9 ? 27.406 1.049 -9.262 1.00 20.21 8 GLN D N 1
ATOM 761 C CA . GLN D 1 9 ? 28.134 1.400 -10.504 1.00 19.93 8 GLN D CA 1
ATOM 762 C C . GLN D 1 9 ? 28.242 0.166 -11.405 1.00 18.31 8 GLN D C 1
ATOM 763 O O . GLN D 1 9 ? 28.143 0.315 -12.640 1.00 19.17 8 GLN D O 1
ATOM 769 N N . GLU D 1 10 ? 28.434 -1.020 -10.828 1.00 19.89 9 GLU D N 1
ATOM 770 C CA . GLU D 1 10 ? 28.532 -2.251 -11.642 1.00 18.58 9 GLU D CA 1
ATOM 771 C C . GLU D 1 10 ? 27.162 -2.619 -12.177 1.00 18.76 9 GLU D C 1
ATOM 772 O O . GLU D 1 10 ? 27.084 -3.119 -13.302 1.00 18.86 9 GLU D O 1
ATOM 778 N N . ILE D 1 11 ? 26.099 -2.398 -11.424 1.00 18.22 10 ILE D N 1
ATOM 779 C CA . ILE D 1 11 ? 24.726 -2.625 -11.966 1.00 18.88 10 ILE D CA 1
ATOM 780 C C . ILE D 1 11 ? 24.468 -1.674 -13.150 1.00 16.93 10 ILE D C 1
ATOM 781 O O . ILE D 1 11 ? 23.900 -2.106 -14.172 1.00 18.33 10 ILE D O 1
ATOM 786 N N . LYS D 1 12 ? 24.916 -0.417 -13.033 1.00 17.53 11 LYS D N 1
ATOM 787 C CA . LYS D 1 12 ? 24.805 0.544 -14.156 1.00 18.01 11 LYS D CA 1
ATOM 788 C C . LYS D 1 12 ? 25.579 0.012 -15.371 1.00 16.46 11 LYS D C 1
ATOM 789 O O . LYS D 1 12 ? 25.063 0.066 -16.503 1.00 17.49 11 LYS D O 1
ATOM 795 N N . ALA D 1 13 ? 26.796 -0.477 -15.166 1.00 16.59 12 ALA D N 1
ATOM 796 C CA . ALA D 1 13 ? 27.626 -1.030 -16.261 1.00 16.79 12 ALA D C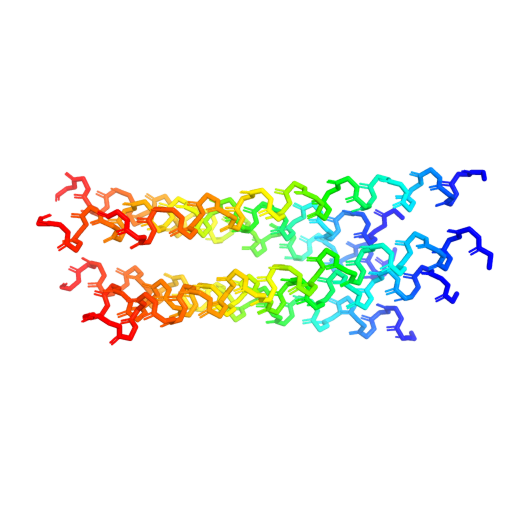A 1
ATOM 797 C C . ALA D 1 13 ? 26.887 -2.202 -16.929 1.00 15.91 12 ALA D C 1
ATOM 798 O O . ALA D 1 13 ? 26.866 -2.285 -18.172 1.00 17.33 12 ALA D O 1
ATOM 800 N N . ILE D 1 14 ? 26.270 -3.070 -16.128 1.00 15.61 13 ILE D N 1
ATOM 801 C CA . ILE D 1 14 ? 25.510 -4.214 -16.685 1.00 13.54 13 ILE D CA 1
ATOM 802 C C . ILE D 1 14 ? 24.312 -3.683 -17.490 1.00 15.43 13 ILE D C 1
ATOM 803 O O . ILE D 1 14 ? 24.056 -4.179 -18.604 1.00 15.67 13 ILE D O 1
ATOM 808 N N . ALA D 1 15 ? 23.594 -2.690 -16.968 1.00 15.05 14 ALA D N 1
ATOM 809 C CA . ALA D 1 15 ? 22.459 -2.108 -17.719 1.00 16.31 14 ALA D CA 1
ATOM 810 C C . ALA D 1 15 ? 22.950 -1.566 -19.074 1.00 14.97 14 ALA D C 1
ATOM 811 O O . ALA D 1 15 ? 22.253 -1.761 -20.109 1.00 15.43 14 ALA D O 1
ATOM 813 N N . LYS D 1 16 ? 24.117 -0.902 -19.119 1.00 15.34 15 LYS D N 1
ATOM 814 C CA . LYS D 1 16 ? 24.662 -0.388 -20.392 1.00 16.15 15 LYS D CA 1
ATOM 815 C C . LYS D 1 16 ? 24.902 -1.551 -21.360 1.00 15.22 15 LYS D C 1
ATOM 816 O O . LYS D 1 16 ? 24.695 -1.380 -22.567 1.00 15.76 15 LYS D O 1
ATOM 822 N N . GLU D 1 17 ? 25.385 -2.687 -20.859 1.00 15.40 16 GLU D N 1
ATOM 823 C CA . GLU D 1 17 ? 25.655 -3.835 -21.751 1.00 15.90 16 GLU D CA 1
ATOM 824 C C . GLU D 1 17 ? 24.354 -4.466 -22.213 1.00 14.96 16 GLU D C 1
ATOM 825 O O . GLU D 1 17 ? 24.298 -4.921 -23.338 1.00 14.65 16 GLU D O 1
ATOM 831 N N . ILE D 1 18 ? 23.302 -4.451 -21.418 1.00 15.70 17 ILE D N 1
ATOM 832 C CA . ILE D 1 18 ? 21.983 -4.966 -21.894 1.00 14.81 17 ILE D CA 1
ATOM 833 C C . ILE D 1 18 ? 21.482 -4.042 -23.016 1.00 14.99 17 ILE D C 1
ATOM 834 O O . ILE D 1 18 ? 20.961 -4.525 -24.051 1.00 15.51 17 ILE D O 1
ATOM 839 N N . LYS D 1 19 ? 21.662 -2.725 -22.850 1.00 13.99 18 LYS D N 1
ATOM 840 C CA . LYS D 1 19 ? 21.342 -1.783 -23.939 1.00 15.72 18 LYS D CA 1
ATOM 841 C C . LYS D 1 19 ? 22.156 -2.113 -25.206 1.00 14.16 18 LYS D C 1
ATOM 842 O O . LYS D 1 19 ? 21.598 -2.117 -26.313 1.00 15.86 18 LYS D O 1
ATOM 848 N N . ALA D 1 20 ? 23.449 -2.356 -25.060 1.00 14.17 19 ALA D N 1
ATOM 849 C CA . ALA D 1 20 ? 24.337 -2.688 -26.200 1.00 15.29 19 ALA D CA 1
ATOM 850 C C . ALA D 1 20 ? 23.834 -3.960 -26.882 1.00 15.13 19 ALA D C 1
ATOM 851 O O . ALA D 1 20 ? 23.806 -4.018 -28.136 1.00 15.72 19 ALA D O 1
ATOM 853 N N . ILE D 1 21 ? 23.417 -4.953 -26.109 1.00 14.76 20 ILE D N 1
ATOM 854 C CA . ILE D 1 21 ? 22.878 -6.215 -26.695 1.00 14.26 20 ILE D CA 1
ATOM 855 C C . ILE D 1 21 ? 21.597 -5.896 -27.467 1.00 14.24 20 ILE D C 1
ATOM 856 O O . ILE D 1 21 ? 21.451 -6.369 -28.611 1.00 14.56 20 ILE D O 1
ATOM 861 N N . ALA D 1 22 ? 20.708 -5.087 -26.895 1.00 14.58 21 ALA D N 1
ATOM 862 C CA . ALA D 1 22 ? 19.437 -4.744 -27.571 1.00 15.67 21 ALA D CA 1
ATOM 863 C C . ALA D 1 22 ? 19.741 -4.047 -28.900 1.00 14.93 21 ALA D C 1
ATOM 864 O O . ALA D 1 22 ? 19.093 -4.331 -29.915 1.00 15.27 21 ALA D O 1
ATOM 866 N N . TRP D 1 23 ? 20.745 -3.168 -28.906 1.00 15.39 22 TRP D N 1
ATOM 867 C CA . TRP D 1 23 ? 21.164 -2.465 -30.136 1.00 16.04 22 TRP D CA 1
ATOM 868 C C . TRP D 1 23 ? 21.604 -3.474 -31.202 1.00 15.06 22 TRP D C 1
ATOM 869 O O . TRP D 1 23 ? 21.289 -3.307 -32.371 1.00 16.75 22 TRP D O 1
ATOM 880 N N . GLU D 1 24 ? 22.355 -4.484 -30.823 1.00 15.79 23 GLU D N 1
ATOM 881 C CA . GLU D 1 24 ? 22.825 -5.495 -31.787 1.00 15.78 23 GLU D CA 1
ATOM 882 C C . GLU D 1 24 ? 21.656 -6.365 -32.254 1.00 16.03 23 GLU D C 1
ATOM 883 O O . GLU D 1 24 ? 21.641 -6.815 -33.410 1.00 17.28 23 GLU D O 1
ATOM 889 N N . ILE D 1 25 ? 20.692 -6.648 -31.393 1.00 15.24 24 ILE D N 1
ATOM 890 C CA . ILE D 1 25 ? 19.477 -7.392 -31.843 1.00 14.39 24 ILE D CA 1
ATOM 891 C C . ILE D 1 25 ? 18.740 -6.553 -32.902 1.00 16.80 24 ILE D C 1
ATOM 892 O O . ILE D 1 25 ? 18.278 -7.092 -33.914 1.00 16.96 24 ILE D O 1
ATOM 897 N N . LYS D 1 26 ? 18.656 -5.247 -32.691 1.00 15.51 25 LYS D N 1
ATOM 898 C CA . LYS D 1 26 ? 18.053 -4.330 -33.692 1.00 15.61 25 LYS D CA 1
ATOM 899 C C . LYS D 1 26 ? 18.840 -4.429 -35.006 1.00 16.53 25 LYS D C 1
ATOM 900 O O . LYS D 1 26 ? 18.242 -4.431 -36.083 1.00 18.57 25 LYS D O 1
ATOM 906 N N . ALA D 1 27 ? 20.155 -4.456 -34.951 1.00 17.90 26 ALA D N 1
ATOM 907 C CA . ALA D 1 27 ? 21.007 -4.557 -36.160 1.00 19.4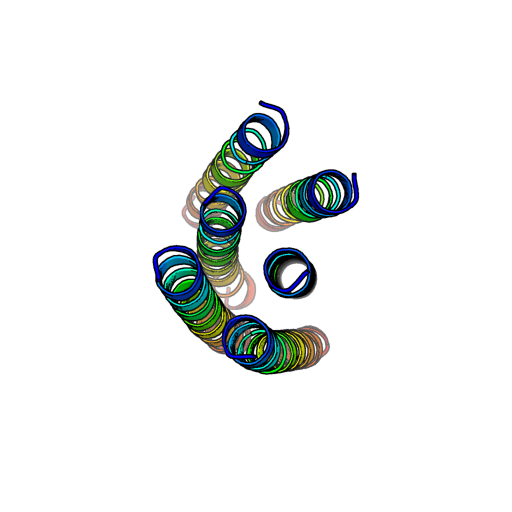7 26 ALA D CA 1
ATOM 908 C C . ALA D 1 27 ? 20.687 -5.869 -36.893 1.00 20.25 26 ALA D C 1
ATOM 909 O O . ALA D 1 27 ? 20.574 -5.855 -38.131 1.00 23.75 26 ALA D O 1
ATOM 911 N N . ILE D 1 28 ? 20.519 -6.960 -36.160 1.00 20.85 27 ILE D N 1
ATOM 912 C CA . ILE D 1 28 ? 20.183 -8.274 -36.781 1.00 20.55 27 ILE D CA 1
ATOM 913 C C . ILE D 1 28 ? 18.802 -8.173 -37.433 1.00 22.54 27 ILE D C 1
ATOM 914 O O . ILE D 1 28 ? 18.656 -8.600 -38.602 1.00 23.39 27 ILE D O 1
ATOM 919 N N . ALA D 1 29 ? 17.829 -7.590 -36.741 1.00 18.43 28 ALA D N 1
ATOM 920 C CA . ALA D 1 29 ? 16.457 -7.410 -37.251 1.00 19.57 28 ALA D CA 1
ATOM 921 C C . ALA D 1 29 ? 16.478 -6.610 -38.567 1.00 21.13 28 ALA D C 1
ATOM 922 O O . ALA D 1 29 ? 15.664 -6.908 -39.457 1.00 25.17 28 ALA D O 1
ATOM 924 N N . GLN D 1 30 ? 17.346 -5.620 -38.664 1.00 23.62 29 GLN D N 1
ATOM 925 C CA . GLN D 1 30 ? 17.408 -4.670 -39.805 1.00 32.66 29 GLN D CA 1
ATOM 926 C C . GLN D 1 30 ? 18.070 -5.359 -40.999 1.00 40.44 29 GLN D C 1
ATOM 927 O O . GLN D 1 30 ? 17.677 -5.044 -42.140 1.00 42.00 29 GLN D O 1
ATOM 933 N N . GLY D 1 31 ? 19.017 -6.276 -40.750 1.00 42.82 30 GLY D N 1
ATOM 934 C CA . GLY D 1 31 ? 19.793 -6.961 -41.800 1.00 53.74 30 GLY D CA 1
ATOM 935 C C . GLY D 1 31 ? 21.133 -7.434 -41.274 1.00 59.07 30 GLY D C 1
ATOM 936 O O . GLY D 1 31 ? 21.881 -8.103 -41.987 1.00 72.48 30 GLY D O 1
ATOM 940 N N . GLY E 1 2 ? 22.304 12.538 -3.602 1.00 42.84 1 GLY E N 1
ATOM 941 C CA . GLY E 1 2 ? 23.749 12.436 -3.843 1.00 37.59 1 GLY E CA 1
ATOM 942 C C . GLY E 1 2 ? 24.064 11.485 -4.994 1.00 34.92 1 GLY E C 1
ATOM 943 O O . GLY E 1 2 ? 23.267 11.407 -5.978 1.00 34.92 1 GLY E O 1
ATOM 944 N N . GLU E 1 3 ? 25.201 10.794 -4.871 1.00 32.57 2 GLU E N 1
ATOM 945 C CA . GLU E 1 3 ? 25.788 9.994 -5.970 1.00 39.07 2 GLU E CA 1
ATOM 946 C C . GLU E 1 3 ? 24.972 8.719 -6.201 1.00 35.88 2 GLU E C 1
ATOM 947 O O . GLU E 1 3 ? 24.863 8.333 -7.372 1.00 31.40 2 GLU E O 1
ATOM 953 N N . ILE E 1 4 ? 24.418 8.080 -5.167 1.00 30.67 3 ILE E N 1
ATOM 954 C CA . ILE E 1 4 ? 23.586 6.853 -5.361 1.00 29.97 3 ILE E CA 1
ATOM 955 C C . ILE E 1 4 ? 22.323 7.238 -6.141 1.00 27.33 3 ILE E C 1
ATOM 956 O O . ILE E 1 4 ? 21.926 6.483 -7.067 1.00 24.44 3 ILE E O 1
ATOM 961 N N . LYS E 1 5 ? 21.719 8.393 -5.809 1.00 23.93 4 LYS E N 1
ATOM 962 C CA . LYS E 1 5 ? 20.540 8.877 -6.563 1.00 25.17 4 LYS E CA 1
ATOM 963 C C . LYS E 1 5 ? 20.946 9.113 -8.016 1.00 23.42 4 LYS E C 1
ATOM 964 O O . LYS E 1 5 ? 20.186 8.683 -8.923 1.00 22.50 4 LYS E O 1
ATOM 970 N N . ALA E 1 6 ? 22.095 9.742 -8.246 1.00 24.39 5 ALA E N 1
ATOM 971 C CA . ALA E 1 6 ? 22.575 10.065 -9.607 1.00 26.04 5 ALA E CA 1
ATOM 972 C C . ALA E 1 6 ? 22.754 8.758 -10.383 1.00 23.90 5 ALA E C 1
ATOM 973 O O . ALA E 1 6 ? 22.322 8.716 -11.539 1.00 22.73 5 ALA E O 1
ATOM 975 N N . ILE E 1 7 ? 23.314 7.724 -9.753 1.00 22.23 6 ILE E N 1
ATOM 976 C CA . ILE E 1 7 ? 23.510 6.410 -10.420 1.00 23.19 6 ILE E CA 1
ATOM 977 C C . ILE E 1 7 ? 22.142 5.814 -10.765 1.00 21.44 6 ILE E C 1
ATOM 978 O O . ILE E 1 7 ? 21.967 5.354 -11.919 1.00 20.81 6 ILE E O 1
ATOM 983 N N . ALA E 1 8 ? 21.197 5.836 -9.820 1.00 20.07 7 ALA E N 1
ATOM 984 C CA . ALA E 1 8 ? 19.847 5.286 -10.054 1.00 21.01 7 ALA E CA 1
ATOM 985 C C . ALA E 1 8 ? 19.204 6.011 -11.251 1.00 21.26 7 ALA E C 1
ATOM 986 O O . ALA E 1 8 ? 18.576 5.335 -12.116 1.00 19.64 7 ALA E O 1
ATOM 988 N N . GLN E 1 9 ? 19.352 7.347 -11.313 1.00 21.36 8 GLN E N 1
ATOM 989 C CA . GLN E 1 9 ? 18.773 8.148 -12.409 1.00 22.50 8 GLN E CA 1
ATOM 990 C C . GLN E 1 9 ? 19.407 7.735 -13.739 1.00 20.88 8 GLN E C 1
ATOM 991 O O . GLN E 1 9 ? 18.686 7.713 -14.756 1.00 20.21 8 GLN E O 1
ATOM 997 N N A GLU E 1 10 ? 20.705 7.435 -13.749 0.50 18.63 9 GLU E N 1
ATOM 998 N N B GLU E 1 10 ? 20.716 7.467 -13.751 0.50 19.79 9 GLU E N 1
ATOM 999 C CA A GLU E 1 10 ? 21.396 7.028 -14.998 0.50 19.69 9 GLU E CA 1
ATOM 1000 C CA B GLU E 1 10 ? 21.449 7.028 -14.976 0.50 21.69 9 GLU E CA 1
ATOM 1001 C C A GLU E 1 10 ? 20.900 5.649 -15.416 0.50 18.28 9 GLU E C 1
ATOM 1002 C C B GLU E 1 10 ? 20.906 5.660 -15.407 0.50 19.26 9 GLU E C 1
ATOM 1003 O O A GLU E 1 10 ? 20.712 5.441 -16.629 0.50 19.66 9 GLU E O 1
ATOM 1004 O O B GLU E 1 10 ? 20.711 5.458 -16.618 0.50 20.28 9 GLU E O 1
ATOM 1015 N N . ILE E 1 11 ? 20.655 4.755 -14.457 1.00 18.08 10 ILE E N 1
ATOM 1016 C CA . ILE E 1 11 ? 20.104 3.417 -14.812 1.00 15.99 10 ILE E CA 1
ATOM 1017 C C . ILE E 1 11 ? 18.702 3.594 -15.409 1.00 17.37 10 ILE E C 1
ATOM 1018 O O . ILE E 1 11 ? 18.369 2.912 -16.402 1.00 16.22 10 ILE E O 1
ATOM 1023 N N A LYS E 1 12 ? 17.892 4.502 -14.843 0.50 17.64 11 LYS E N 1
ATOM 1024 N N B LYS E 1 12 ? 17.896 4.497 -14.850 0.50 17.19 11 LYS E N 1
ATOM 1025 C CA A LYS E 1 12 ? 16.552 4.797 -15.393 0.50 17.30 11 LYS E CA 1
ATOM 1026 C CA B LYS E 1 12 ? 16.560 4.778 -15.403 0.50 16.64 11 LYS E CA 1
ATOM 1027 C C A LYS E 1 12 ? 16.683 5.299 -16.840 0.50 16.22 11 LYS E C 1
ATOM 1028 C C B LYS E 1 12 ? 16.685 5.294 -16.839 0.50 15.87 11 LYS E C 1
ATOM 1029 O O A LYS E 1 12 ? 15.919 4.838 -17.718 0.50 16.68 11 LYS E O 1
ATOM 1030 O O B LYS E 1 12 ? 15.908 4.823 -17.699 0.50 16.38 11 LYS E O 1
ATOM 1041 N N . ALA E 1 13 ? 17.621 6.213 -17.098 1.00 16.55 12 ALA E N 1
ATOM 1042 C CA . ALA E 1 13 ? 17.834 6.761 -18.454 1.00 17.63 12 ALA E CA 1
ATOM 1043 C C . ALA E 1 13 ? 18.210 5.624 -19.409 1.00 16.91 12 ALA E C 1
ATOM 1044 O O . ALA E 1 13 ? 17.676 5.588 -20.529 1.00 17.65 12 ALA E O 1
ATOM 1046 N N . ILE E 1 14 ? 19.066 4.720 -18.977 1.00 16.41 13 ILE E N 1
ATOM 1047 C CA . ILE E 1 14 ? 19.463 3.545 -19.812 1.00 15.40 13 ILE E CA 1
ATOM 1048 C C . ILE E 1 14 ? 18.235 2.681 -20.083 1.00 15.51 13 ILE E C 1
ATOM 1049 O O . ILE E 1 14 ? 18.028 2.253 -21.229 1.00 15.62 13 ILE E O 1
ATOM 1054 N N . ALA E 1 15 ? 17.413 2.411 -19.071 1.00 15.46 14 ALA E N 1
ATOM 1055 C CA . ALA E 1 15 ? 16.198 1.603 -19.279 1.00 15.56 14 ALA E CA 1
ATOM 1056 C C . ALA E 1 15 ? 15.295 2.281 -20.329 1.00 15.76 14 ALA E C 1
ATOM 1057 O O . ALA E 1 15 ? 14.693 1.583 -21.170 1.00 14.85 14 ALA E O 1
ATOM 1059 N N . LYS E 1 16 ? 15.150 3.607 -20.284 1.00 16.93 15 LYS E N 1
ATOM 1060 C CA . LYS E 1 16 ? 14.326 4.308 -21.292 1.00 15.91 15 LYS E CA 1
ATOM 1061 C C . LYS E 1 16 ? 14.918 4.117 -22.695 1.00 15.92 15 LYS E C 1
ATOM 1062 O O . LYS E 1 16 ? 14.147 3.995 -23.685 1.00 17.12 15 LYS E O 1
ATOM 1068 N N A GLU E 1 17 ? 16.247 4.131 -22.812 0.50 15.98 16 GLU E N 1
ATOM 1069 N N B GLU E 1 17 ? 16.245 4.144 -22.810 0.50 15.88 16 GLU E N 1
ATOM 1070 C CA A GLU E 1 17 ? 16.899 3.930 -24.132 0.50 16.27 16 GLU E CA 1
ATOM 1071 C CA B GLU E 1 17 ? 16.925 3.929 -24.113 0.50 16.05 16 GLU E CA 1
ATOM 1072 C C A GLU E 1 17 ? 16.641 2.498 -24.604 0.50 16.40 16 GLU E C 1
ATOM 1073 C C B GLU E 1 17 ? 16.636 2.507 -24.592 0.50 16.14 16 GLU E C 1
ATOM 1074 O O A GLU E 1 17 ? 16.411 2.323 -25.818 0.50 15.99 16 GLU E O 1
ATOM 1075 O O B GLU E 1 17 ? 16.436 2.341 -25.805 0.50 15.60 16 GLU E O 1
ATOM 1086 N N . ILE E 1 18 ? 16.636 1.517 -23.695 1.00 15.06 17 ILE E N 1
ATOM 1087 C CA . ILE E 1 18 ? 16.349 0.116 -24.088 1.00 13.35 17 ILE E CA 1
ATOM 1088 C C . ILE E 1 18 ? 14.905 0.051 -24.587 1.00 15.03 17 ILE E C 1
ATOM 1089 O O . ILE E 1 18 ? 14.658 -0.609 -25.595 1.00 14.22 17 ILE E O 1
ATOM 1094 N N . LYS E 1 19 ? 13.976 0.739 -23.92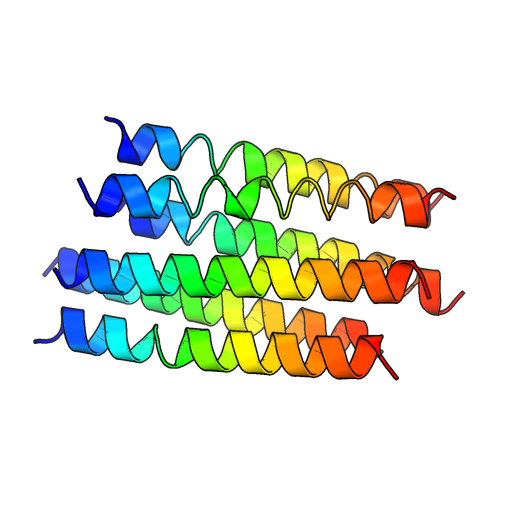4 1.00 14.20 18 LYS E N 1
ATOM 1095 C CA . LYS E 1 19 ? 12.574 0.771 -24.387 1.00 13.86 18 LYS E CA 1
ATOM 1096 C C . LYS E 1 19 ? 12.513 1.342 -25.814 1.00 14.25 18 LYS E C 1
ATOM 1097 O O . LYS E 1 19 ? 11.782 0.772 -26.657 1.00 13.96 18 LYS E O 1
ATOM 1103 N N . ALA E 1 20 ? 13.226 2.442 -26.072 1.00 14.79 19 ALA E N 1
ATOM 1104 C CA . ALA E 1 20 ? 13.204 3.074 -27.410 1.00 14.23 19 ALA E CA 1
ATOM 1105 C C . ALA E 1 20 ? 13.735 2.065 -28.444 1.00 14.82 19 ALA E C 1
ATOM 1106 O O . ALA E 1 20 ? 13.145 1.941 -29.539 1.00 15.48 19 ALA E O 1
ATOM 1108 N N . ILE E 1 21 ? 14.811 1.363 -28.104 1.00 15.14 20 ILE E N 1
ATOM 1109 C CA . ILE E 1 21 ? 15.400 0.351 -29.029 1.00 15.18 20 ILE E CA 1
ATOM 1110 C C . ILE E 1 21 ? 14.369 -0.757 -29.271 1.00 16.17 20 ILE E C 1
ATOM 1111 O O . ILE E 1 21 ? 14.177 -1.147 -30.433 1.00 13.76 20 ILE E O 1
ATOM 1116 N N . ALA E 1 22 ? 13.726 -1.256 -28.220 1.00 14.52 21 ALA E N 1
ATOM 1117 C CA . ALA E 1 22 ? 12.723 -2.340 -28.354 1.00 14.77 21 ALA E CA 1
ATOM 1118 C C . ALA E 1 22 ? 11.594 -1.883 -29.282 1.00 14.88 21 ALA E C 1
ATOM 1119 O O . ALA E 1 22 ? 11.141 -2.647 -30.137 1.00 14.32 21 ALA E O 1
ATOM 1121 N N A TRP E 1 23 ? 11.165 -0.632 -29.142 0.50 13.45 22 TRP E N 1
ATOM 1122 N N B TRP E 1 23 ? 11.133 -0.644 -29.115 0.50 14.22 22 TRP E N 1
ATOM 1123 C CA A TRP E 1 23 ? 10.097 -0.076 -29.999 0.50 13.98 22 TRP E CA 1
ATOM 1124 C CA B TRP E 1 23 ? 10.045 -0.099 -29.957 0.50 15.32 22 TRP E CA 1
ATOM 1125 C C A TRP E 1 23 ? 10.561 -0.034 -31.455 0.50 14.27 22 TRP E C 1
ATOM 1126 C C B TRP E 1 23 ? 10.499 -0.092 -31.419 0.50 14.11 22 TRP E C 1
ATOM 1127 O O A TRP E 1 23 ? 9.767 -0.345 -32.365 0.50 16.43 22 TRP E O 1
ATOM 1128 O O B TRP E 1 23 ? 9.694 -0.488 -32.305 0.50 14.14 22 TRP E O 1
ATOM 1149 N N A GLU E 1 24 ? 11.805 0.358 -31.696 0.50 14.45 23 GLU E N 1
ATOM 1150 N N B GLU E 1 24 ? 11.724 0.347 -31.680 0.50 13.44 23 GLU E N 1
ATOM 1151 C CA A GLU E 1 24 ? 12.358 0.391 -33.075 0.50 15.73 23 GLU E CA 1
ATOM 1152 C CA B GLU E 1 24 ? 12.249 0.384 -33.062 0.50 14.66 23 GLU E CA 1
ATOM 1153 C C A GLU E 1 24 ? 12.400 -1.038 -33.629 0.50 14.50 23 GLU E C 1
ATOM 1154 C C B GLU E 1 24 ? 12.372 -1.042 -33.622 0.50 13.85 23 GLU E C 1
ATOM 1155 O O A GLU E 1 24 ? 12.082 -1.218 -34.823 0.50 16.25 23 GLU E O 1
ATOM 1156 O O B GLU E 1 24 ? 12.085 -1.221 -34.832 0.50 15.57 23 GLU E O 1
ATOM 1167 N N . ILE E 1 25 ? 12.772 -2.019 -32.810 1.00 13.91 24 ILE E N 1
ATOM 1168 C CA . ILE E 1 25 ? 12.828 -3.430 -33.276 1.00 14.57 24 ILE E CA 1
ATOM 1169 C C . ILE E 1 25 ? 11.412 -3.859 -33.664 1.00 15.37 24 ILE E C 1
ATOM 1170 O O . ILE E 1 25 ? 11.247 -4.500 -34.708 1.00 15.02 24 ILE E O 1
ATOM 1175 N N . LYS E 1 26 ? 10.403 -3.494 -32.877 1.00 14.19 25 LYS E N 1
ATOM 1176 C CA . LYS E 1 26 ? 8.994 -3.827 -33.207 1.00 15.11 25 LYS E CA 1
ATOM 1177 C C . LYS E 1 26 ? 8.627 -3.214 -34.570 1.00 15.54 25 LYS E C 1
ATOM 1178 O O . LYS E 1 26 ? 8.017 -3.915 -35.388 1.00 17.02 25 LYS E O 1
ATOM 1184 N N . ALA E 1 27 ? 8.996 -1.966 -34.823 1.00 15.88 26 ALA E N 1
ATOM 1185 C CA . ALA E 1 27 ? 8.690 -1.305 -36.106 1.00 17.38 26 ALA E CA 1
ATOM 1186 C C . ALA E 1 27 ? 9.369 -2.070 -37.251 1.00 17.97 26 ALA E C 1
ATOM 1187 O O . ALA E 1 27 ? 8.736 -2.277 -38.299 1.00 19.65 26 ALA E O 1
ATOM 1189 N N . ILE E 1 28 ? 10.615 -2.480 -37.054 1.00 17.03 27 ILE E N 1
ATOM 1190 C CA . ILE E 1 28 ? 11.371 -3.220 -38.113 1.00 19.53 27 ILE E CA 1
ATOM 1191 C C . ILE E 1 28 ? 10.666 -4.554 -38.360 1.00 22.08 27 ILE E C 1
ATOM 1192 O O . ILE E 1 28 ? 10.443 -4.921 -39.542 1.00 22.48 27 ILE E O 1
ATOM 1197 N N . ALA E 1 29 ? 10.301 -5.272 -37.299 1.00 18.88 28 ALA E N 1
ATOM 1198 C CA . ALA E 1 29 ? 9.631 -6.581 -37.402 1.00 19.50 28 ALA E CA 1
ATOM 1199 C C . ALA E 1 29 ? 8.308 -6.436 -38.143 1.00 21.48 28 ALA E C 1
ATOM 1200 O O . ALA E 1 29 ? 7.946 -7.339 -38.943 1.00 24.58 28 ALA E O 1
ATOM 1202 N N . GLN E 1 30 ? 7.591 -5.338 -37.929 1.00 20.53 29 GLN E N 1
ATOM 1203 C CA . GLN E 1 30 ? 6.231 -5.130 -38.483 1.00 23.43 29 GLN E CA 1
ATOM 1204 C C . GLN E 1 30 ? 6.341 -4.746 -39.954 1.00 25.35 29 GLN E C 1
ATOM 1205 O O . GLN E 1 30 ? 5.416 -5.140 -40.706 1.00 28.19 29 GLN E O 1
ATOM 1211 N N . GLY E 1 31 ? 7.418 -4.061 -40.355 1.00 27.05 30 GLY E N 1
ATOM 1212 C CA . GLY E 1 31 ? 7.609 -3.620 -41.760 1.00 27.71 30 GLY E CA 1
ATOM 1213 C C . GLY E 1 31 ? 8.227 -4.698 -42.626 1.00 44.79 30 GLY E C 1
ATOM 1214 O O . GLY E 1 31 ? 9.039 -5.495 -42.128 1.00 46.61 30 GLY E O 1
ATOM 1218 N N . GLY F 1 2 ? 11.754 6.936 -0.002 1.00 45.78 1 GLY F N 1
ATOM 1219 C CA . GLY F 1 2 ? 11.921 8.228 -0.699 1.00 41.65 1 GLY F CA 1
ATOM 1220 C C . GLY F 1 2 ? 12.394 8.016 -2.131 1.00 45.18 1 GLY F C 1
ATOM 1221 O O . GLY F 1 2 ? 11.796 7.156 -2.792 1.00 36.17 1 GLY F O 1
ATOM 1222 N N . GLU F 1 3 ? 13.383 8.797 -2.575 1.00 42.58 2 GLU F N 1
ATOM 1223 C CA . GLU F 1 3 ? 13.616 9.072 -4.012 1.00 47.38 2 GLU F CA 1
ATOM 1224 C C . GLU F 1 3 ? 14.249 7.850 -4.689 1.00 40.05 2 GLU F C 1
ATOM 1225 O O . GLU F 1 3 ? 13.869 7.615 -5.836 1.00 35.62 2 GLU F O 1
ATOM 1231 N N . ILE F 1 4 ? 15.143 7.108 -4.028 1.00 37.68 3 ILE F N 1
ATOM 1232 C CA . ILE F 1 4 ? 15.779 5.919 -4.677 1.00 38.68 3 ILE F CA 1
ATOM 1233 C C . ILE F 1 4 ? 14.701 4.850 -4.897 1.00 35.53 3 ILE F C 1
ATOM 1234 O O . ILE F 1 4 ? 14.669 4.209 -5.976 1.00 28.89 3 ILE F O 1
ATOM 1239 N N . LYS F 1 5 ? 13.806 4.674 -3.927 1.00 30.93 4 LYS F N 1
ATOM 1240 C CA . LYS F 1 5 ? 12.690 3.715 -4.064 1.00 31.06 4 LYS F CA 1
ATOM 1241 C C . LYS F 1 5 ? 11.800 4.172 -5.222 1.00 27.90 4 LYS F C 1
ATOM 1242 O O . LYS F 1 5 ? 11.374 3.317 -6.055 1.00 26.63 4 LYS F O 1
ATOM 1248 N N . ALA F 1 6 ? 11.506 5.472 -5.302 1.00 29.70 5 ALA F N 1
ATOM 1249 C CA . ALA F 1 6 ? 10.631 6.030 -6.356 1.00 27.77 5 ALA F CA 1
ATOM 1250 C C . ALA F 1 6 ? 11.285 5.750 -7.720 1.00 24.55 5 ALA F C 1
ATOM 1251 O O . ALA F 1 6 ? 10.567 5.339 -8.642 1.00 25.08 5 ALA F O 1
ATOM 1253 N N . ILE F 1 7 ? 12.590 5.928 -7.832 1.00 24.18 6 ILE F N 1
ATOM 1254 C CA . ILE F 1 7 ? 13.323 5.658 -9.101 1.00 24.75 6 ILE F CA 1
ATOM 1255 C C . ILE F 1 7 ? 13.245 4.163 -9.408 1.00 23.51 6 ILE F C 1
ATOM 1256 O O . ILE F 1 7 ? 12.966 3.827 -10.575 1.00 21.62 6 ILE F O 1
ATOM 1261 N N . ALA F 1 8 ? 13.437 3.291 -8.427 1.00 23.32 7 ALA F N 1
ATOM 1262 C CA . ALA F 1 8 ? 13.335 1.832 -8.624 1.00 21.88 7 ALA F CA 1
ATOM 1263 C C . ALA F 1 8 ? 11.951 1.475 -9.179 1.00 23.53 7 ALA F C 1
ATOM 1264 O O . ALA F 1 8 ? 11.847 0.650 -10.112 1.00 22.45 7 ALA F O 1
ATOM 1266 N N A GLN F 1 9 ? 10.899 2.090 -8.627 0.50 21.58 8 GLN F N 1
ATOM 1267 N N B GLN F 1 9 ? 10.871 2.026 -8.615 0.50 21.80 8 GLN F N 1
ATOM 1268 C CA A GLN F 1 9 ? 9.512 1.842 -9.078 0.50 22.87 8 GLN F CA 1
ATOM 1269 C CA B GLN F 1 9 ? 9.499 1.733 -9.089 0.50 23.98 8 GLN F CA 1
ATOM 1270 C C A GLN F 1 9 ? 9.347 2.299 -10.533 0.50 20.38 8 GLN F C 1
ATOM 1271 C C B GLN F 1 9 ? 9.334 2.271 -10.516 0.50 21.81 8 GLN F C 1
ATOM 1272 O O A GLN F 1 9 ? 8.622 1.626 -11.296 0.50 21.42 8 GLN F O 1
ATOM 1273 O O B GLN F 1 9 ? 8.610 1.638 -11.301 0.50 23.45 8 GLN F O 1
ATOM 1284 N N A GLU F 1 10 ? 9.979 3.414 -10.911 0.50 20.18 9 GLU F N 1
ATOM 1285 N N B GLU F 1 10 ? 9.976 3.395 -10.836 0.50 21.95 9 GLU F N 1
ATOM 1286 C CA A GLU F 1 10 ? 9.878 3.932 -12.301 0.50 19.55 9 GLU F CA 1
ATOM 1287 C CA B GLU F 1 10 ? 9.950 3.969 -12.205 0.50 21.21 9 GLU F CA 1
ATOM 1288 C C A GLU F 1 10 ? 10.625 2.970 -13.230 0.50 18.18 9 GLU F C 1
ATOM 1289 C C B GLU F 1 10 ? 10.597 2.961 -13.170 0.50 19.28 9 GLU F C 1
ATOM 1290 O O A GLU F 1 10 ? 10.146 2.734 -14.353 0.50 18.55 9 GLU F O 1
ATOM 1291 O O B GLU F 1 10 ? 10.003 2.686 -14.246 0.50 20.03 9 GLU F O 1
ATOM 1302 N N . ILE F 1 11 ? 11.754 2.429 -12.791 1.00 18.14 10 ILE F N 1
ATOM 1303 C CA . ILE F 1 11 ? 12.495 1.439 -13.624 1.00 16.91 10 ILE F CA 1
ATOM 1304 C C . ILE F 1 11 ? 11.633 0.187 -13.787 1.00 17.79 10 ILE F C 1
ATOM 1305 O O . ILE F 1 11 ? 11.593 -0.361 -14.908 1.00 16.99 10 ILE F O 1
ATOM 1310 N N A LYS F 1 12 ? 10.934 -0.252 -12.743 0.50 18.23 11 LYS F N 1
ATOM 1311 N N B LYS F 1 12 ? 10.973 -0.299 -12.732 0.50 17.79 11 LYS F N 1
ATOM 1312 C CA A LYS F 1 12 ? 10.003 -1.400 -12.847 0.50 18.77 11 LYS F CA 1
ATOM 1313 C CA B LYS F 1 12 ? 10.004 -1.427 -12.843 0.50 18.48 11 LYS F CA 1
ATOM 1314 C C A LYS F 1 12 ? 8.920 -1.090 -13.889 0.50 18.06 11 LYS F C 1
ATOM 1315 C C B LYS F 1 12 ? 8.920 -1.101 -13.879 0.50 17.87 11 LYS F C 1
ATOM 1316 O O A LYS F 1 12 ? 8.602 -1.952 -14.718 0.50 17.86 11 LYS F O 1
ATOM 1317 O O B LYS F 1 12 ? 8.564 -1.991 -14.682 0.50 18.08 11 LYS F O 1
ATOM 1328 N N . ALA F 1 13 ? 8.335 0.106 -13.856 1.00 17.93 12 ALA F N 1
ATOM 1329 C CA . ALA F 1 13 ? 7.304 0.502 -14.830 1.00 18.44 12 ALA F CA 1
ATOM 1330 C C . ALA F 1 13 ? 7.875 0.448 -16.259 1.00 16.32 12 ALA F C 1
ATOM 1331 O O . ALA F 1 13 ? 7.189 -0.040 -17.164 1.00 17.16 12 ALA F O 1
ATOM 1333 N N . ILE F 1 14 ? 9.093 0.915 -16.449 1.00 17.15 13 ILE F N 1
ATOM 1334 C CA . ILE F 1 14 ? 9.752 0.866 -17.782 1.00 16.43 13 ILE F CA 1
ATOM 1335 C C . ILE F 1 14 ? 9.972 -0.598 -18.179 1.00 15.15 13 ILE F C 1
ATOM 1336 O O . ILE F 1 14 ? 9.712 -0.956 -19.349 1.00 16.06 13 ILE F O 1
ATOM 1341 N N . ALA F 1 15 ? 10.409 -1.441 -17.269 1.00 15.80 14 ALA F N 1
ATOM 1342 C CA . ALA F 1 15 ? 10.585 -2.892 -17.556 1.00 16.77 14 ALA F CA 1
ATOM 1343 C C . ALA F 1 15 ? 9.243 -3.466 -18.029 1.00 17.56 14 ALA F C 1
ATOM 1344 O O . ALA F 1 15 ? 9.220 -4.264 -18.973 1.00 16.52 14 ALA F O 1
ATOM 1346 N N . LYS F 1 16 ? 8.110 -3.101 -17.400 1.00 16.28 15 LYS F N 1
ATOM 1347 C CA . LYS F 1 16 ? 6.803 -3.612 -17.818 1.00 17.03 15 LYS F CA 1
ATOM 1348 C C . LYS F 1 16 ? 6.477 -3.129 -19.235 1.00 14.72 15 LYS F C 1
ATOM 1349 O O . LYS F 1 16 ? 5.851 -3.882 -19.996 1.00 16.57 15 LYS F O 1
ATOM 1355 N N . GLU F 1 17 ? 6.836 -1.892 -19.582 1.00 15.28 16 GLU F N 1
ATOM 1356 C CA . GLU F 1 17 ? 6.599 -1.362 -20.947 1.00 16.24 16 GLU F CA 1
ATOM 1357 C C . GLU F 1 17 ? 7.426 -2.196 -21.961 1.00 15.54 16 GLU F C 1
ATOM 1358 O O . GLU F 1 17 ? 6.906 -2.518 -23.072 1.00 16.20 16 GLU F O 1
ATOM 1364 N N . ILE F 1 18 ? 8.662 -2.525 -21.591 1.00 14.96 17 ILE F N 1
ATOM 1365 C CA . ILE F 1 18 ? 9.518 -3.321 -22.520 1.00 15.37 17 ILE F CA 1
ATOM 1366 C C . ILE F 1 18 ? 8.918 -4.713 -22.661 1.00 15.95 17 ILE F C 1
ATOM 1367 O O . ILE F 1 18 ? 8.901 -5.245 -23.790 1.00 15.10 17 ILE F O 1
ATOM 1372 N N . LYS F 1 19 ? 8.398 -5.291 -21.592 1.00 13.88 18 LYS F N 1
ATOM 1373 C CA . LYS F 1 19 ? 7.725 -6.600 -21.630 1.00 15.43 18 LYS F CA 1
ATOM 1374 C C . LYS F 1 19 ? 6.534 -6.512 -22.586 1.00 16.02 18 LYS F C 1
ATOM 1375 O O . LYS F 1 19 ? 6.338 -7.448 -23.398 1.00 16.48 18 LYS F O 1
ATOM 1381 N N . ALA F 1 20 ? 5.724 -5.456 -22.515 1.00 15.48 19 ALA F N 1
ATOM 1382 C CA . ALA F 1 20 ? 4.569 -5.311 -23.414 1.00 15.80 19 ALA F CA 1
ATOM 1383 C C . ALA F 1 20 ? 5.042 -5.263 -24.863 1.00 15.92 19 ALA F C 1
ATOM 1384 O O . ALA F 1 20 ? 4.409 -5.896 -25.720 1.00 16.86 19 ALA F O 1
ATOM 1386 N N . ILE F 1 21 ? 6.110 -4.524 -25.137 1.00 15.32 20 ILE F N 1
ATOM 1387 C CA . ILE F 1 21 ? 6.658 -4.426 -26.519 1.00 15.01 20 ILE F CA 1
ATOM 1388 C C . ILE F 1 21 ? 7.130 -5.827 -26.958 1.00 14.91 20 ILE F C 1
ATOM 1389 O O . ILE F 1 21 ? 6.800 -6.221 -28.099 1.00 15.11 20 ILE F O 1
ATOM 1394 N N . ALA F 1 22 ? 7.831 -6.556 -26.108 1.00 14.60 21 ALA F N 1
ATOM 1395 C CA . ALA F 1 22 ? 8.326 -7.912 -26.449 1.00 15.03 21 ALA F CA 1
ATOM 1396 C C . ALA F 1 22 ? 7.142 -8.813 -26.783 1.00 17.21 21 ALA F C 1
ATOM 1397 O O . ALA F 1 22 ? 7.167 -9.575 -27.809 1.00 17.03 21 ALA F O 1
ATOM 1399 N N . TRP F 1 23 ? 6.071 -8.728 -25.989 1.00 15.20 22 TRP F N 1
ATOM 1400 C CA . TRP F 1 23 ? 4.852 -9.530 -26.228 1.00 15.83 22 TRP F CA 1
ATOM 1401 C C . TRP F 1 23 ? 4.279 -9.192 -27.604 1.00 16.23 22 TRP F C 1
ATOM 1402 O O . TRP F 1 23 ? 3.876 -10.117 -28.327 1.00 18.78 22 TRP F O 1
ATOM 1413 N N A GLU F 1 24 ? 4.206 -7.903 -27.929 0.50 14.81 23 GLU F N 1
ATOM 1414 N N B GLU F 1 24 ? 4.167 -7.916 -27.965 0.50 15.46 23 GLU F N 1
ATOM 1415 C CA A GLU F 1 24 ? 3.634 -7.478 -29.208 0.50 15.33 23 GLU F CA 1
ATOM 1416 C CA B GLU F 1 24 ? 3.589 -7.505 -29.265 0.50 16.82 23 GLU F CA 1
ATOM 1417 C C A GLU F 1 24 ? 4.518 -7.937 -30.348 0.50 16.18 23 GLU F C 1
A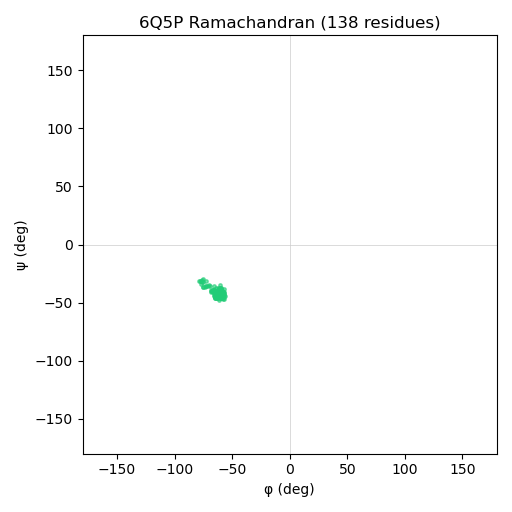TOM 1418 C C B GLU F 1 24 ? 4.521 -7.958 -30.403 0.50 16.58 23 GLU F C 1
ATOM 1419 O O A GLU F 1 24 ? 3.940 -8.304 -31.340 0.50 17.01 23 GLU F O 1
ATOM 1420 O O B GLU F 1 24 ? 3.999 -8.347 -31.474 0.50 15.76 23 GLU F O 1
ATOM 1431 N N . ILE F 1 25 ? 5.837 -7.940 -30.204 1.00 16.49 24 ILE F N 1
ATOM 1432 C CA . ILE F 1 25 ? 6.731 -8.438 -31.287 1.00 17.49 24 ILE F CA 1
ATOM 1433 C C . ILE F 1 25 ? 6.411 -9.917 -31.549 1.00 17.46 24 ILE F C 1
ATOM 1434 O O . ILE F 1 25 ? 6.289 -10.296 -32.731 1.00 20.06 24 ILE F O 1
ATOM 1439 N N . LYS F 1 26 ? 6.227 -10.705 -30.497 1.00 17.30 25 LYS F N 1
ATOM 1440 C CA . LYS F 1 26 ? 5.873 -12.132 -30.658 1.00 19.41 25 LYS F CA 1
ATOM 1441 C C . LYS F 1 26 ? 4.532 -12.243 -31.390 1.00 21.00 25 LYS F C 1
ATOM 1442 O O . LYS F 1 26 ? 4.400 -13.077 -32.317 1.00 22.38 25 LYS F O 1
ATOM 1448 N N . ALA F 1 27 ? 3.546 -11.425 -31.030 1.00 18.56 26 ALA F N 1
ATOM 1449 C CA . ALA F 1 27 ? 2.215 -11.489 -31.653 1.00 19.90 26 ALA F CA 1
ATOM 1450 C C . ALA F 1 27 ? 2.356 -11.145 -33.140 1.00 21.53 26 ALA F C 1
ATOM 1451 O O . ALA F 1 27 ? 1.691 -11.802 -33.978 1.00 23.11 26 ALA F O 1
ATOM 1453 N N . ILE F 1 28 ? 3.161 -10.154 -33.475 1.00 21.54 27 ILE F N 1
ATOM 1454 C CA . ILE F 1 28 ? 3.371 -9.722 -34.883 1.00 24.60 27 ILE F CA 1
ATOM 1455 C C . ILE F 1 28 ? 4.040 -10.858 -35.637 1.00 29.67 27 ILE F C 1
ATOM 1456 O O . ILE F 1 28 ? 3.555 -11.185 -36.749 1.00 34.83 27 ILE F O 1
ATOM 1461 N N . ALA F 1 29 ? 5.069 -11.461 -35.064 1.00 28.43 28 ALA F N 1
ATOM 1462 C CA . ALA F 1 29 ? 5.827 -12.568 -35.700 1.00 37.15 28 ALA F CA 1
ATOM 1463 C C . ALA F 1 29 ? 4.872 -13.735 -35.985 1.00 37.61 28 ALA F C 1
ATOM 1464 O O . ALA F 1 29 ? 5.023 -14.385 -37.047 1.00 44.33 28 ALA F O 1
ATOM 1466 N N . GLN F 1 30 ? 3.922 -13.989 -35.084 1.00 34.63 29 GLN F N 1
ATOM 1467 C CA . GLN F 1 30 ? 3.014 -15.159 -35.165 1.00 38.16 29 GLN F CA 1
ATOM 1468 C C . GLN F 1 30 ? 1.933 -14.897 -36.217 1.00 44.80 29 GLN F C 1
ATOM 1469 O O . GLN F 1 30 ? 1.481 -15.870 -36.839 1.00 43.40 29 GLN F O 1
ATOM 1475 N N . GLY F 1 31 ? 1.529 -13.637 -36.408 1.00 49.99 30 GLY F N 1
ATOM 1476 C CA . GLY F 1 31 ? 0.432 -13.250 -37.319 1.00 56.25 30 GLY F CA 1
ATOM 1477 C C . GLY F 1 31 ? 0.913 -13.078 -38.742 1.00 51.72 30 GLY F C 1
ATOM 1478 O O . GLY F 1 31 ? 2.100 -13.102 -39.059 1.00 57.45 30 GLY F O 1
#

Sequence (180 aa):
GEIKAIAQEIKAIAKEIKAIAWEIKAIAQGGEIKAIAQEIKKAIAKEIKAIAWEIKAIAQGGEIKAIAQQEIKAIAKEIKAIAWEIKKAIAQGGEIKAIAQEIKAIAKEIKAIAWEIKAIAQGGEIKAIAQEEIKKAIAKEEIKAIAWWEEIKAIAQGGEIKAIAQQEEIKKAIAKEIKAIAWEEIKAIAQG

B-factor: mean 25.82, std 12.63, range [11.45, 110.6]

Solvent-accessible surface area: 8829 Å² total; per-residue (Å²): 87,140,80,66,42,30,0,80,72,0,44,45,7,0,103,74,0,36,55,8,0,141,70,0,32,58,16,18,132,55,86,109,18,95,54,10,2,92,74,0,96,57,10,6,124,91,0,60,43,11,3,154,79,0,96,63,54,20,136,102,59,45,7,65,35,0,0,69,26,0,40,36,0,0,102,29,0,65,42,0,2,144,17,2,52,45,62,70,113,94,85,67,48,67,21,0,0,54,25,0,32,32,0,0,85,29,0,51,35,0,0,130,19,2,14,32,30,18,117,93,94,88,51,73,59,6,0,71,69,1,35,50,4,0,105,78,0,74,54,11,0,143,74,0,24,47,49,19,114,97,94,108,42,104,42,7,5,106,71,0,92,49,11,6,120,72,0,122,61,16,4,160,71,0,81,38,36,40,139,97